Protein AF-0000000081246467 (afdb_homodimer)

Sequence (344 aa):
MIHNHLEKYGFFQDLFVPNSLIDSYCKCGELSEACKLFDEMPMKDAVSWNTILDGYVKAGEMNKAFGLFESMPERNVVSWSTMVSGYCKAGDMEMARMLFDRMPVKNLVSWTIIVSGYAVKGLAKDAIRSFEQMEEAGLKPDDGTVISILASCAESGLLGLGKRVHTSIEEDMIHNHLEKYGFFQDLFVPNSLIDSYCKCGELSEACKLFDEMPMKDAVSWNTILDGYVKAGEMNKAFGLFESMPERNVVSWSTMVSGYCKAGDMEMARMLFDRMPVKNLVSWTIIVSGYAVKGLAKDAIRSFEQMEEAGLKPDDGTVISILASCAESGLLGLGKRVHTSIEED

Nearest PDB structures (foldseek):
  6een-assembly1_A  TM=8.469E-01  e=8.259E-08  Zea mays
  5iww-assembly1_D  TM=6.368E-01  e=6.609E-09  unidentified
  4m57-assembly1_A  TM=7.799E-01  e=3.736E-06  Zea mays
  8ruy-assembly1_g  TM=6.315E-01  e=8.021E-03  Chlamydomonas reinhardtii
  4uzy-assembly1_A  TM=6.161E-01  e=5.395E-02  Chlamydomonas reinhardtii

Radius of gyration: 21.95 Å; Cα contacts (8 Å, |Δi|>4): 461; chains: 2; bounding box: 52×57×48 Å

Structure (mmCIF, N/CA/C/O backbone):
data_AF-0000000081246467-model_v1
#
loop_
_entity.id
_entity.type
_entity.pdbx_description
1 polymer 'Pentatricopeptide repeat-containing protein'
#
loop_
_atom_site.group_PDB
_atom_site.id
_atom_site.type_symbol
_atom_site.label_atom_id
_atom_site.label_alt_id
_atom_site.label_comp_id
_atom_site.label_asym_id
_atom_site.label_entity_id
_atom_site.label_seq_id
_atom_site.pdbx_PDB_ins_code
_atom_site.Cartn_x
_atom_site.Cartn_y
_atom_site.Cartn_z
_atom_site.occupancy
_atom_site.B_iso_or_equiv
_atom_site.auth_seq_id
_atom_site.auth_comp_id
_atom_site.auth_asym_id
_atom_site.auth_atom_id
_atom_site.pdbx_PDB_model_num
ATOM 1 N N . MET A 1 1 ? 2.762 -22.141 -19.297 1 43 1 MET A N 1
ATOM 2 C CA . MET A 1 1 ? 4.195 -22.344 -19.5 1 43 1 MET A CA 1
ATOM 3 C C . MET A 1 1 ? 4.941 -22.25 -18.172 1 43 1 MET A C 1
ATOM 5 O O . MET A 1 1 ? 5.711 -23.156 -17.828 1 43 1 MET A O 1
ATOM 9 N N . ILE A 1 2 ? 4.809 -21.125 -17.453 1 45.03 2 ILE A N 1
ATOM 10 C CA . ILE A 1 2 ? 5.488 -20.969 -16.156 1 45.03 2 ILE A CA 1
ATOM 11 C C . ILE A 1 2 ? 5.117 -22.141 -15.25 1 45.03 2 ILE A C 1
ATOM 13 O O . ILE A 1 2 ? 5.965 -22.656 -14.516 1 45.03 2 ILE A O 1
ATOM 17 N N . HIS A 1 3 ? 3.914 -22.609 -15.414 1 48.25 3 HIS A N 1
ATOM 18 C CA . HIS A 1 3 ? 3.334 -23.672 -14.594 1 48.25 3 HIS A CA 1
ATOM 19 C C . HIS A 1 3 ? 4.156 -24.953 -14.68 1 48.25 3 HIS A C 1
ATOM 21 O O . HIS A 1 3 ? 4.438 -25.578 -13.664 1 48.25 3 HIS A O 1
ATOM 27 N N . ASN A 1 4 ? 4.469 -25.203 -15.906 1 49.31 4 ASN A N 1
ATOM 28 C CA . ASN A 1 4 ? 5.121 -26.5 -16.094 1 49.31 4 ASN A CA 1
ATOM 29 C C . ASN A 1 4 ? 6.496 -26.547 -15.438 1 49.31 4 ASN A C 1
ATOM 31 O O . ASN A 1 4 ? 6.898 -27.562 -14.883 1 49.31 4 ASN A O 1
ATOM 35 N N . HIS A 1 5 ? 7.031 -25.422 -15.328 1 51.69 5 HIS A N 1
ATOM 36 C CA . HIS A 1 5 ? 8.406 -25.422 -14.844 1 51.69 5 HIS A CA 1
ATOM 37 C C . HIS A 1 5 ? 8.453 -25.344 -13.32 1 51.69 5 HIS A C 1
ATOM 39 O O . HIS A 1 5 ? 9.289 -26 -12.688 1 51.69 5 HIS A O 1
ATOM 45 N N . LEU A 1 6 ? 7.523 -24.625 -12.711 1 55.62 6 LEU A N 1
ATOM 46 C CA . LEU A 1 6 ? 7.5 -24.531 -11.258 1 55.62 6 LEU A CA 1
ATOM 47 C C . LEU A 1 6 ? 7.078 -25.859 -10.641 1 55.62 6 LEU A C 1
ATOM 49 O O . LEU A 1 6 ? 7.484 -26.188 -9.523 1 55.62 6 LEU A O 1
ATOM 53 N N . GLU A 1 7 ? 6.242 -26.547 -11.375 1 54 7 GLU A N 1
ATOM 54 C CA . GLU A 1 7 ? 5.848 -27.875 -10.922 1 54 7 GLU A CA 1
ATOM 55 C C . GLU A 1 7 ? 7.062 -28.766 -10.719 1 54 7 GLU A C 1
ATOM 57 O O . GLU A 1 7 ? 7.109 -29.547 -9.766 1 54 7 GLU A O 1
ATOM 62 N N . LYS A 1 8 ? 7.926 -28.609 -11.625 1 52.97 8 LYS A N 1
ATOM 63 C CA . LYS A 1 8 ? 9.102 -29.469 -11.57 1 52.97 8 LYS A CA 1
ATOM 64 C C . LYS A 1 8 ? 9.914 -29.203 -10.305 1 52.97 8 LYS A C 1
ATOM 66 O O . LYS A 1 8 ? 10.594 -30.109 -9.797 1 52.97 8 LYS A O 1
ATOM 71 N N . TYR A 1 9 ? 9.664 -28.031 -9.836 1 52.38 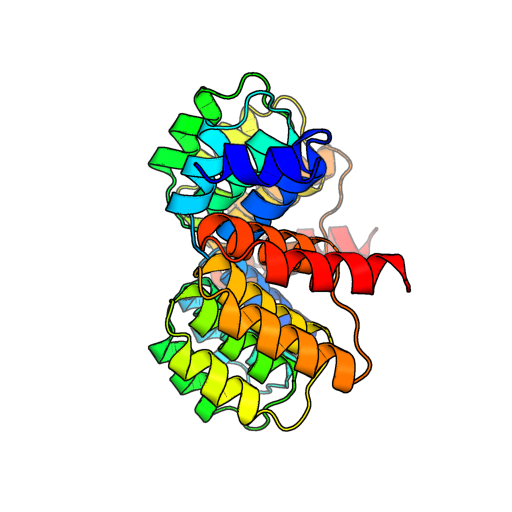9 TYR A N 1
ATOM 72 C CA . TYR A 1 9 ? 10.438 -27.719 -8.641 1 52.38 9 TYR A CA 1
ATOM 73 C C . TYR A 1 9 ? 9.617 -27.984 -7.383 1 52.38 9 TYR A C 1
ATOM 75 O O . TYR A 1 9 ? 10.062 -27.688 -6.27 1 52.38 9 TYR A O 1
ATOM 83 N N . GLY A 1 10 ? 8.469 -28.625 -7.594 1 53.44 10 GLY A N 1
ATOM 84 C CA . GLY A 1 10 ? 7.656 -28.938 -6.434 1 53.44 10 GLY A CA 1
ATOM 85 C C . GLY A 1 10 ? 6.984 -27.734 -5.82 1 53.44 10 GLY A C 1
ATOM 86 O O . GLY A 1 10 ? 6.441 -27.812 -4.715 1 53.44 10 GLY A O 1
ATOM 87 N N . PHE A 1 11 ? 7.191 -26.703 -6.438 1 55.41 11 PHE A N 1
ATOM 88 C CA . PHE A 1 11 ? 6.77 -25.453 -5.832 1 55.41 11 PHE A CA 1
ATOM 89 C C . PHE A 1 11 ? 5.25 -25.328 -5.836 1 55.41 11 PHE A C 1
ATOM 91 O O . PHE A 1 11 ? 4.68 -24.609 -5.016 1 55.41 11 PHE A O 1
ATOM 98 N N . PHE A 1 12 ? 4.555 -26.141 -6.625 1 57 12 PHE A N 1
ATOM 99 C CA . PHE A 1 12 ? 3.113 -25.953 -6.715 1 57 12 PHE A CA 1
ATOM 100 C C . PHE A 1 12 ? 2.383 -26.859 -5.727 1 57 12 PHE A C 1
ATOM 102 O O . PHE A 1 12 ? 1.151 -26.859 -5.684 1 57 12 PHE A O 1
ATOM 109 N N . GLN A 1 13 ? 3.215 -27.609 -5.051 1 60.06 13 GLN A N 1
ATOM 110 C CA . GLN A 1 13 ? 2.453 -28.5 -4.176 1 60.06 13 GLN A CA 1
ATOM 111 C C . GLN A 1 13 ? 1.803 -27.703 -3.037 1 60.06 13 GLN A C 1
ATOM 113 O O . GLN A 1 13 ? 0.786 -28.141 -2.486 1 60.06 13 GLN A O 1
ATOM 118 N N . ASP A 1 14 ? 2.342 -26.594 -2.713 1 79.5 14 ASP A N 1
ATOM 119 C CA . ASP A 1 14 ? 1.666 -25.812 -1.688 1 79.5 14 ASP A CA 1
ATOM 120 C C . ASP A 1 14 ? 1.302 -24.422 -2.217 1 79.5 14 ASP A C 1
ATOM 122 O O . ASP A 1 14 ? 1.969 -23.891 -3.109 1 79.5 14 ASP A O 1
ATOM 126 N N . LEU A 1 15 ? 0.075 -24.016 -1.915 1 88.06 15 LEU A N 1
ATOM 127 C CA . LEU A 1 15 ? -0.498 -22.766 -2.418 1 88.06 15 LEU A CA 1
ATOM 128 C C . LEU A 1 15 ? 0.329 -21.562 -1.968 1 88.06 15 LEU A C 1
ATOM 130 O O . LEU A 1 15 ? 0.151 -20.453 -2.479 1 88.06 15 LEU A O 1
ATOM 134 N N . PHE A 1 16 ? 1.305 -21.875 -1.201 1 86.62 16 PHE A N 1
ATOM 135 C CA . PHE A 1 16 ? 2.131 -20.781 -0.676 1 86.62 16 PHE A CA 1
ATOM 136 C C . PHE A 1 16 ? 2.945 -20.141 -1.788 1 86.62 16 PHE A C 1
ATOM 138 O O . PHE A 1 16 ? 2.998 -18.906 -1.892 1 86.62 16 PHE A O 1
ATOM 145 N N . VAL A 1 17 ? 3.568 -20.906 -2.68 1 86.5 17 VAL A N 1
ATOM 146 C CA . VAL A 1 17 ? 4.488 -20.422 -3.703 1 86.5 17 VAL A CA 1
ATOM 147 C C . VAL A 1 17 ? 3.725 -19.578 -4.719 1 86.5 17 VAL A C 1
ATOM 149 O O . VAL A 1 17 ? 4.043 -18.391 -4.918 1 86.5 17 VAL A O 1
ATOM 152 N N . PRO A 1 18 ? 2.672 -20.109 -5.297 1 89.94 18 PRO A N 1
ATOM 153 C CA . PRO A 1 18 ? 1.968 -19.266 -6.266 1 89.94 18 PRO A CA 1
ATOM 154 C C . PRO A 1 18 ? 1.338 -18.031 -5.625 1 89.94 18 PRO A C 1
ATOM 156 O O . PRO A 1 18 ? 1.317 -16.953 -6.234 1 89.94 18 PRO A O 1
ATOM 159 N N . ASN A 1 19 ? 0.836 -18.156 -4.395 1 92.56 19 ASN A N 1
ATOM 160 C CA . ASN A 1 19 ? 0.281 -17 -3.715 1 92.56 19 ASN A CA 1
ATOM 161 C C . ASN A 1 19 ? 1.346 -15.93 -3.473 1 92.56 19 ASN A C 1
ATOM 163 O O . ASN A 1 19 ? 1.085 -14.734 -3.643 1 92.56 19 ASN A O 1
ATOM 167 N N . SER A 1 20 ? 2.467 -16.344 -3.076 1 91.56 20 SER A N 1
ATOM 168 C CA . SER A 1 20 ? 3.574 -15.422 -2.852 1 91.56 20 SER A CA 1
ATOM 169 C C . SER A 1 20 ? 3.988 -14.734 -4.148 1 91.56 20 SER A C 1
ATOM 171 O O . SER A 1 20 ? 4.297 -13.539 -4.148 1 91.56 20 SER A O 1
ATOM 173 N N . LEU A 1 21 ? 4.02 -15.453 -5.191 1 91.44 21 LEU A N 1
ATOM 174 C CA . LEU A 1 21 ? 4.41 -14.906 -6.484 1 91.44 21 LEU A CA 1
ATOM 175 C C . LEU A 1 21 ? 3.381 -13.891 -6.977 1 91.44 21 LEU A C 1
ATOM 177 O O . LEU A 1 21 ? 3.744 -12.812 -7.457 1 91.44 21 LEU A O 1
ATOM 181 N N . ILE A 1 22 ? 2.092 -14.227 -6.84 1 94.62 22 ILE A N 1
ATOM 182 C CA . ILE A 1 22 ? 1.042 -13.281 -7.219 1 94.62 22 ILE A CA 1
ATOM 183 C C . ILE A 1 22 ? 1.181 -12 -6.402 1 94.62 22 ILE A C 1
ATOM 185 O O . ILE A 1 22 ? 1.099 -10.898 -6.949 1 94.62 22 ILE A O 1
ATOM 189 N N . ASP A 1 23 ? 1.435 -12.141 -5.148 1 94.19 23 ASP A N 1
ATOM 190 C CA . ASP A 1 23 ? 1.616 -10.984 -4.277 1 94.19 23 ASP A CA 1
ATOM 191 C C . ASP A 1 23 ? 2.785 -10.117 -4.746 1 94.19 23 ASP A C 1
ATOM 193 O O . ASP A 1 23 ? 2.684 -8.891 -4.777 1 94.19 23 ASP A O 1
ATOM 197 N N . SER A 1 24 ? 3.826 -10.758 -5.098 1 92.75 24 SER A N 1
ATOM 198 C CA . SER A 1 24 ? 5.008 -10.031 -5.555 1 92.75 24 SER A CA 1
ATOM 199 C C . SER A 1 24 ? 4.73 -9.281 -6.852 1 92.75 24 SER A C 1
ATOM 201 O O . SER A 1 24 ? 5.117 -8.117 -7 1 92.75 24 SER A O 1
ATOM 203 N N . TYR A 1 25 ? 4.086 -9.953 -7.773 1 93.75 25 TYR A N 1
ATOM 204 C CA . TYR A 1 25 ? 3.725 -9.312 -9.031 1 93.75 25 TYR A CA 1
ATOM 205 C C . TYR A 1 25 ? 2.838 -8.102 -8.789 1 93.75 25 TYR A C 1
ATOM 207 O O . TYR A 1 25 ? 3.068 -7.031 -9.367 1 93.75 25 TYR A O 1
ATOM 215 N N . CYS A 1 26 ? 1.914 -8.281 -7.895 1 93.88 26 CYS A N 1
ATOM 216 C CA . CYS A 1 26 ? 0.987 -7.191 -7.594 1 93.88 26 CYS A CA 1
ATOM 217 C C . CYS A 1 26 ? 1.717 -6.008 -6.969 1 93.88 26 CYS A C 1
ATOM 219 O O . CYS A 1 26 ? 1.486 -4.859 -7.348 1 93.88 26 CYS A O 1
ATOM 221 N N . LYS A 1 27 ? 2.584 -6.285 -6.109 1 89.69 27 LYS A N 1
ATOM 222 C CA . LYS A 1 27 ? 3.311 -5.242 -5.391 1 89.69 27 LYS A CA 1
ATOM 223 C C . LYS A 1 27 ? 4.199 -4.441 -6.336 1 89.69 27 LYS A C 1
ATOM 225 O O . LYS A 1 27 ? 4.438 -3.252 -6.113 1 89.69 27 LYS A O 1
ATOM 230 N N . CYS A 1 28 ? 4.574 -5.051 -7.379 1 89.62 28 CYS A N 1
ATOM 231 C CA . CYS A 1 28 ? 5.469 -4.387 -8.32 1 89.62 28 CYS A CA 1
ATOM 232 C C . CYS A 1 28 ? 4.695 -3.857 -9.523 1 89.62 28 CYS A C 1
ATOM 234 O O . CYS A 1 28 ? 5.297 -3.4 -10.5 1 89.62 28 CYS A O 1
ATOM 236 N N . GLY A 1 29 ? 3.449 -4.074 -9.508 1 88.38 29 GLY A N 1
ATOM 237 C CA . GLY A 1 29 ? 2.631 -3.488 -10.562 1 88.38 29 GLY A CA 1
ATOM 238 C C . GLY A 1 29 ? 2.514 -4.371 -11.789 1 88.38 29 GLY A C 1
ATOM 239 O O . GLY A 1 29 ? 2.129 -3.904 -12.859 1 88.38 29 GLY A O 1
ATOM 240 N N . GLU A 1 30 ? 2.891 -5.582 -11.656 1 92.94 30 GLU A N 1
ATOM 241 C CA . GLU A 1 30 ? 2.803 -6.52 -12.766 1 92.94 30 GLU A CA 1
ATOM 242 C C . GLU A 1 30 ? 1.503 -7.316 -12.711 1 92.94 30 GLU A C 1
ATOM 244 O O . GLU A 1 30 ? 1.525 -8.547 -12.594 1 92.94 30 GLU A O 1
ATOM 249 N N . LEU A 1 31 ? 0.43 -6.695 -12.953 1 94 31 LEU A N 1
ATOM 250 C CA . LEU A 1 31 ? -0.896 -7.281 -12.789 1 94 31 LEU A CA 1
ATOM 251 C C . LEU A 1 31 ? -1.178 -8.312 -13.867 1 94 31 LEU A C 1
ATOM 253 O O . LEU A 1 31 ? -1.829 -9.328 -13.609 1 94 31 LEU A O 1
ATOM 257 N N . SER A 1 32 ? -0.693 -8.008 -15.055 1 93.69 32 SER A N 1
ATOM 258 C CA . SER A 1 32 ? -0.923 -8.953 -16.141 1 93.69 32 SER A CA 1
ATOM 259 C C . SER A 1 32 ? -0.321 -10.32 -15.828 1 93.69 32 SER A C 1
ATOM 261 O O . SER A 1 32 ? -0.977 -11.352 -15.992 1 93.69 32 SER A O 1
ATOM 263 N N . GLU A 1 33 ? 0.896 -10.273 -15.344 1 92.69 33 GLU A N 1
ATOM 264 C CA . GLU A 1 33 ? 1.567 -11.516 -14.961 1 92.69 33 GLU A CA 1
ATOM 265 C C . GLU A 1 33 ? 0.87 -12.18 -13.781 1 92.69 33 GLU A C 1
ATOM 267 O O . GLU A 1 33 ? 0.755 -13.406 -13.734 1 92.69 33 GLU A O 1
ATOM 272 N N . ALA A 1 34 ? 0.436 -11.406 -12.844 1 95.19 34 ALA A N 1
ATOM 273 C CA . ALA A 1 34 ? -0.289 -11.93 -11.688 1 95.19 34 ALA A CA 1
ATOM 274 C C . ALA A 1 34 ? -1.57 -12.641 -12.117 1 95.19 34 ALA A C 1
ATOM 276 O O . ALA A 1 34 ? -1.869 -13.734 -11.641 1 95.19 34 ALA A O 1
ATOM 277 N N . CYS A 1 35 ? -2.266 -12.055 -13.023 1 95.88 35 CYS A N 1
ATOM 278 C CA . CYS A 1 35 ? -3.527 -12.609 -13.508 1 95.88 35 CYS A CA 1
ATOM 279 C C . CYS A 1 35 ? -3.297 -13.914 -14.258 1 95.88 35 CYS A C 1
ATOM 281 O O . CYS A 1 35 ? -4.059 -14.867 -14.102 1 95.88 35 CYS A O 1
ATOM 283 N N . LYS A 1 36 ? -2.307 -13.852 -15.094 1 93.38 36 LYS A N 1
ATOM 284 C CA . LYS A 1 36 ? -1.978 -15.07 -15.828 1 93.38 36 LYS A CA 1
ATOM 285 C C . LYS A 1 36 ? -1.695 -16.234 -14.883 1 93.38 36 LYS A C 1
ATOM 287 O O . LYS A 1 36 ? -2.209 -17.328 -15.07 1 93.38 36 LYS A O 1
ATOM 292 N N . LEU A 1 37 ? -0.896 -15.945 -13.914 1 92.25 37 LEU A N 1
ATOM 293 C CA . LEU A 1 37 ? -0.564 -16.969 -12.93 1 92.25 37 LEU A CA 1
ATOM 294 C C . LEU A 1 37 ? -1.81 -17.422 -12.18 1 92.25 37 LEU A C 1
ATOM 296 O O . LEU A 1 37 ? -2.027 -18.625 -12 1 92.25 37 LEU A O 1
ATOM 300 N N . PHE A 1 38 ? -2.598 -16.531 -11.734 1 95.69 38 PHE A N 1
ATOM 301 C CA . PHE A 1 38 ? -3.836 -16.828 -11.023 1 95.69 38 PHE A CA 1
ATOM 302 C C . PHE A 1 38 ? -4.734 -17.734 -11.852 1 95.69 38 PHE A C 1
ATOM 304 O O . PHE A 1 38 ? -5.281 -18.719 -11.336 1 95.69 38 PHE A O 1
ATOM 311 N N . ASP A 1 39 ? -4.836 -17.438 -13.117 1 93.88 39 ASP A N 1
ATOM 312 C CA . ASP A 1 39 ? -5.703 -18.188 -14.008 1 93.88 39 ASP A CA 1
ATOM 313 C C . ASP A 1 39 ? -5.188 -19.625 -14.188 1 93.88 39 ASP A C 1
ATOM 315 O O . ASP A 1 39 ? -5.977 -20.547 -14.352 1 93.88 39 ASP A O 1
ATOM 319 N N . GLU A 1 40 ? -3.945 -19.781 -14.109 1 89.31 40 GLU A N 1
ATOM 320 C CA . GLU A 1 40 ? -3.326 -21.078 -14.383 1 89.31 40 GLU A CA 1
ATOM 321 C C 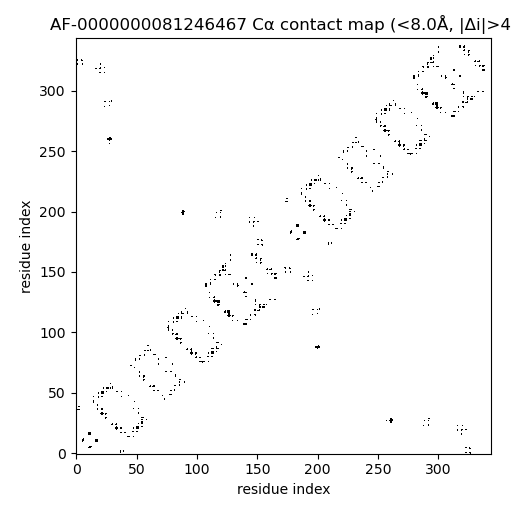. GLU A 1 40 ? -3.301 -21.953 -13.133 1 89.31 40 GLU A C 1
ATOM 323 O O . GLU A 1 40 ? -3.049 -23.156 -13.211 1 89.31 40 GLU A O 1
ATOM 328 N N . MET A 1 41 ? -3.611 -21.375 -12.07 1 90 41 MET A N 1
ATOM 329 C CA . MET A 1 41 ? -3.613 -22.156 -10.836 1 90 41 MET A CA 1
ATOM 330 C C . MET A 1 41 ? -4.746 -23.188 -10.844 1 90 41 MET A C 1
ATOM 332 O O . MET A 1 41 ? -5.906 -22.828 -11.055 1 90 41 MET A O 1
ATOM 336 N N . PRO A 1 42 ? -4.316 -24.453 -10.586 1 87.31 42 PRO A N 1
ATOM 337 C CA . PRO A 1 42 ? -5.371 -25.469 -10.57 1 87.31 42 PRO A CA 1
ATOM 338 C C . PRO A 1 42 ? -6.238 -25.391 -9.312 1 87.31 42 PRO A C 1
ATOM 340 O O . PRO A 1 42 ? -7.418 -25.75 -9.352 1 87.31 42 PRO A O 1
ATOM 343 N N . MET A 1 43 ? -5.613 -25.031 -8.219 1 90.5 43 MET A N 1
ATOM 344 C CA . MET A 1 43 ? -6.312 -24.844 -6.953 1 90.5 43 MET A CA 1
ATOM 345 C C . MET A 1 43 ? -6.156 -23.422 -6.441 1 90.5 43 MET A C 1
ATOM 347 O O . MET A 1 43 ? -5.074 -22.844 -6.535 1 90.5 43 MET A O 1
ATOM 351 N N . LYS A 1 44 ? -7.242 -22.938 -5.941 1 94 44 LYS A N 1
ATOM 352 C CA . LYS A 1 44 ? -7.254 -21.594 -5.387 1 94 44 LYS A CA 1
ATOM 353 C C . LYS A 1 44 ? -7.93 -21.562 -4.016 1 94 44 LYS A C 1
ATOM 355 O O . LYS A 1 44 ? -8.922 -22.25 -3.797 1 94 44 LYS A O 1
ATOM 360 N N . ASP A 1 45 ? -7.418 -20.828 -3.156 1 94.69 45 ASP A N 1
ATOM 361 C CA . ASP A 1 45 ? -8.055 -20.641 -1.858 1 94.69 45 ASP A CA 1
ATOM 362 C C . ASP A 1 45 ? -8.367 -19.156 -1.611 1 94.69 45 ASP A C 1
ATOM 364 O O . ASP A 1 45 ? -8.273 -18.344 -2.525 1 94.69 45 ASP A O 1
ATOM 368 N N . ALA A 1 46 ? -8.758 -18.828 -0.353 1 95.94 46 ALA A N 1
ATOM 369 C CA . ALA A 1 46 ? -9.148 -17.469 -0.015 1 95.94 46 ALA A CA 1
ATOM 370 C C . ALA A 1 46 ? -7.98 -16.5 -0.18 1 95.94 46 ALA A C 1
ATOM 372 O O . ALA A 1 46 ? -8.156 -15.367 -0.635 1 95.94 46 ALA A O 1
ATOM 373 N N . VAL A 1 47 ? -6.82 -16.984 0.157 1 96.12 47 VAL A N 1
ATOM 374 C CA . VAL A 1 47 ? -5.633 -16.141 0.064 1 96.12 47 VAL A CA 1
ATOM 375 C C . VAL A 1 47 ? -5.34 -15.82 -1.399 1 96.12 47 VAL A C 1
ATOM 377 O O . VAL A 1 47 ? -4.988 -14.688 -1.732 1 96.12 47 VAL A O 1
ATOM 380 N N . SER A 1 48 ? -5.457 -16.797 -2.318 1 96.44 48 SER A N 1
ATOM 381 C CA . SER A 1 48 ? -5.25 -16.578 -3.75 1 96.44 48 SER A CA 1
ATOM 382 C C . SER A 1 48 ? -6.156 -15.484 -4.285 1 96.44 48 SER A C 1
ATOM 384 O O . SER A 1 48 ? -5.684 -14.531 -4.906 1 96.44 48 SER A O 1
ATOM 386 N N . TRP A 1 49 ? -7.445 -15.609 -3.924 1 97.88 49 TRP A N 1
ATOM 387 C CA . TRP A 1 49 ? -8.453 -14.672 -4.414 1 97.88 49 TRP A CA 1
ATOM 388 C C . TRP A 1 49 ? -8.25 -13.289 -3.816 1 97.88 49 TRP A C 1
ATOM 390 O O . TRP A 1 49 ? -8.289 -12.281 -4.535 1 97.88 49 TRP A O 1
ATOM 400 N N . ASN A 1 50 ? -7.953 -13.211 -2.574 1 98.19 50 ASN A N 1
ATOM 401 C CA . ASN A 1 50 ? -7.762 -11.93 -1.908 1 98.19 50 ASN A CA 1
ATOM 402 C C . ASN A 1 50 ? -6.52 -11.211 -2.426 1 98.19 50 ASN A C 1
ATOM 404 O O . ASN A 1 50 ? -6.5 -9.977 -2.51 1 98.19 50 ASN A O 1
ATOM 408 N N . THR A 1 51 ? -5.508 -11.984 -2.699 1 97.81 51 THR A N 1
ATOM 409 C CA . THR A 1 51 ? -4.25 -11.383 -3.141 1 97.81 51 THR A CA 1
ATOM 410 C C . THR A 1 51 ? -4.422 -10.703 -4.496 1 97.81 51 THR A C 1
ATOM 412 O O . THR A 1 51 ? -3.988 -9.57 -4.688 1 97.81 51 THR A O 1
ATOM 415 N N . ILE A 1 52 ? -5.059 -11.367 -5.418 1 98 52 ILE A N 1
ATOM 416 C CA . ILE A 1 52 ? -5.258 -10.781 -6.738 1 98 52 ILE A CA 1
ATOM 417 C C . ILE A 1 52 ? -6.258 -9.625 -6.641 1 98 52 ILE A C 1
ATOM 419 O O . ILE A 1 52 ? -6.113 -8.617 -7.332 1 98 52 ILE A O 1
ATOM 423 N N . LEU A 1 53 ? -7.273 -9.75 -5.77 1 98.5 53 LEU A N 1
ATOM 424 C CA . LEU A 1 53 ? -8.227 -8.664 -5.543 1 98.5 53 LEU A CA 1
ATOM 425 C C . LEU A 1 53 ? -7.52 -7.41 -5.047 1 98.5 53 LEU A C 1
ATOM 427 O O . LEU A 1 53 ? -7.75 -6.316 -5.57 1 98.5 53 LEU A O 1
ATOM 431 N N . ASP A 1 54 ? -6.68 -7.59 -4.129 1 97.81 54 ASP A N 1
ATOM 432 C CA . ASP A 1 54 ? -5.902 -6.48 -3.578 1 97.81 54 ASP A CA 1
ATOM 433 C C . ASP A 1 54 ? -5.043 -5.824 -4.656 1 97.81 54 ASP A C 1
ATOM 435 O O . ASP A 1 54 ? -4.875 -4.605 -4.664 1 97.81 54 ASP A O 1
ATOM 439 N N . GLY A 1 55 ? -4.543 -6.656 -5.512 1 96.62 55 GLY A N 1
ATOM 440 C CA . GLY A 1 55 ? -3.766 -6.125 -6.617 1 96.62 55 GLY A CA 1
ATOM 441 C C . GLY A 1 55 ? -4.555 -5.176 -7.5 1 96.62 55 GLY A C 1
ATOM 442 O O . GLY A 1 55 ? -4.078 -4.09 -7.832 1 96.62 55 GLY A O 1
ATOM 443 N N . TYR A 1 56 ? -5.77 -5.582 -7.855 1 97.38 56 TYR A N 1
ATOM 444 C CA . TYR A 1 56 ? -6.621 -4.742 -8.688 1 97.38 56 TYR A CA 1
ATOM 445 C C . TYR A 1 56 ? -6.957 -3.434 -7.977 1 97.38 56 TYR A C 1
ATOM 447 O O . TYR A 1 56 ? -6.926 -2.363 -8.594 1 97.38 56 TYR A O 1
ATOM 455 N N . VAL A 1 57 ? -7.203 -3.514 -6.695 1 97.12 57 VAL A N 1
ATOM 456 C CA . VAL A 1 57 ? -7.605 -2.346 -5.918 1 97.12 57 VAL A CA 1
ATOM 457 C C . VAL A 1 57 ? -6.434 -1.374 -5.801 1 97.12 57 VAL A C 1
ATOM 459 O O . VAL A 1 57 ? -6.594 -0.171 -6.02 1 97.12 57 VAL A O 1
ATOM 462 N N . LYS A 1 58 ? -5.32 -1.886 -5.539 1 93.38 58 LYS A N 1
ATOM 463 C CA . LYS A 1 58 ? -4.129 -1.053 -5.414 1 93.38 58 LYS A CA 1
ATOM 464 C C . LYS A 1 58 ? -3.793 -0.363 -6.73 1 93.38 58 LYS A C 1
ATOM 466 O O . LYS A 1 58 ? -3.289 0.762 -6.738 1 93.38 58 LYS A O 1
ATOM 471 N N . ALA A 1 59 ? -4.148 -0.996 -7.812 1 92.88 59 ALA A N 1
ATOM 472 C CA . ALA A 1 59 ? -3.859 -0.451 -9.141 1 92.88 59 ALA A CA 1
ATOM 473 C C . ALA A 1 59 ? -4.965 0.496 -9.594 1 92.88 59 ALA A C 1
ATOM 475 O O . ALA A 1 59 ? -4.863 1.107 -10.664 1 92.88 59 ALA A O 1
ATOM 476 N N . GLY A 1 60 ? -6.066 0.537 -8.867 1 93.5 60 GLY A N 1
ATOM 477 C CA . GLY A 1 60 ? -7.176 1.409 -9.211 1 93.5 60 GLY A CA 1
ATOM 478 C C . GLY A 1 60 ? -8.078 0.828 -10.289 1 93.5 60 GLY A C 1
ATOM 479 O O . GLY A 1 60 ? -8.844 1.554 -10.922 1 93.5 60 GLY A O 1
ATOM 480 N N . GLU A 1 61 ? -7.887 -0.4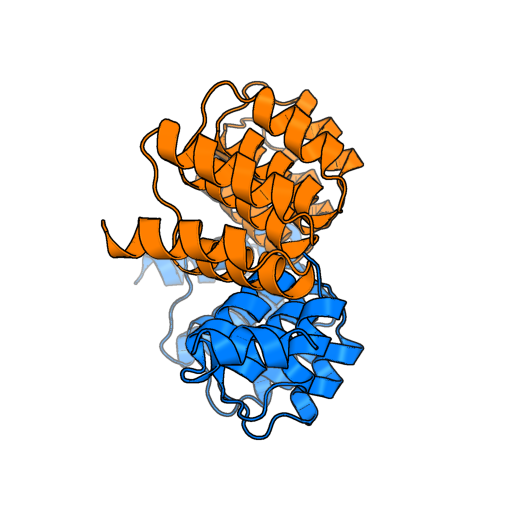41 -10.57 1 96.06 61 GLU A N 1
ATOM 481 C CA . GLU A 1 61 ? -8.719 -1.12 -11.562 1 96.06 61 GLU A CA 1
ATOM 482 C C . GLU A 1 61 ? -10.023 -1.615 -10.938 1 96.06 61 GLU A C 1
ATOM 484 O O . GLU A 1 61 ? -10.273 -2.82 -10.883 1 96.06 61 GLU A O 1
ATOM 489 N N . MET A 1 62 ? -10.93 -0.734 -10.586 1 97.38 62 MET A N 1
ATOM 490 C CA . MET A 1 62 ? -12.078 -1.048 -9.742 1 97.38 62 MET A CA 1
ATOM 491 C C . MET A 1 62 ? -13.109 -1.862 -10.508 1 97.38 62 MET A C 1
ATOM 493 O O . MET A 1 62 ? -13.812 -2.691 -9.922 1 97.38 62 MET A O 1
ATOM 497 N N . ASN A 1 63 ? -13.172 -1.596 -11.844 1 97.62 63 ASN A N 1
ATOM 498 C CA . ASN A 1 63 ? -14.094 -2.41 -12.625 1 97.62 63 ASN A CA 1
ATOM 499 C C . ASN A 1 63 ? -13.688 -3.881 -12.617 1 97.62 63 ASN A C 1
ATOM 501 O O . ASN A 1 63 ? -14.523 -4.762 -12.422 1 97.62 63 ASN A O 1
ATOM 505 N N . LYS A 1 64 ? -12.414 -4.086 -12.789 1 97.62 64 LYS A N 1
ATOM 506 C CA . LYS A 1 64 ? -11.898 -5.453 -12.758 1 97.62 64 LYS A CA 1
ATOM 507 C C . LYS A 1 64 ? -11.977 -6.039 -11.352 1 97.62 64 LYS A C 1
ATOM 509 O O . LYS A 1 64 ? -12.297 -7.219 -11.188 1 97.62 64 LYS A O 1
ATOM 514 N N . ALA A 1 65 ? -11.719 -5.227 -10.383 1 98.38 65 ALA A N 1
ATOM 515 C CA . ALA A 1 65 ? -11.82 -5.66 -8.992 1 98.38 65 ALA A CA 1
ATOM 516 C C . ALA A 1 65 ? -13.234 -6.109 -8.656 1 98.38 65 ALA A C 1
ATOM 518 O O . ALA A 1 65 ? -13.438 -7.172 -8.07 1 98.38 65 ALA A O 1
ATOM 519 N N . PHE A 1 66 ? -14.133 -5.309 -9.07 1 98.44 66 PHE A N 1
ATOM 520 C CA . PHE A 1 66 ? -15.523 -5.617 -8.773 1 98.44 66 PHE A CA 1
ATOM 521 C C . PHE A 1 66 ? -15.961 -6.891 -9.484 1 98.44 66 PHE A C 1
ATOM 523 O O . PHE A 1 66 ? -16.672 -7.719 -8.906 1 98.44 66 PHE A O 1
ATOM 530 N N . GLY A 1 67 ? -15.555 -6.969 -10.75 1 98.06 67 GLY A N 1
ATOM 531 C CA . GLY A 1 67 ? -15.852 -8.203 -11.461 1 98.06 67 GLY A CA 1
ATOM 532 C C . GLY A 1 67 ? -15.297 -9.438 -10.781 1 98.06 67 GLY A C 1
ATOM 533 O O . GLY A 1 67 ? -15.992 -10.445 -10.656 1 98.06 67 GLY A O 1
ATOM 534 N N . LEU A 1 68 ? -14.109 -9.352 -10.352 1 98.38 68 LEU A N 1
ATOM 535 C CA . LEU A 1 68 ? -13.484 -10.461 -9.633 1 98.38 68 LEU A CA 1
ATOM 536 C C . LEU A 1 68 ? -14.203 -10.742 -8.32 1 98.38 68 LEU A C 1
ATOM 538 O O . LEU A 1 68 ? -14.477 -11.898 -7.988 1 98.38 68 LEU A O 1
ATOM 542 N N . PHE A 1 69 ? -14.492 -9.758 -7.617 1 98.69 69 PHE A N 1
ATOM 543 C CA . PHE A 1 69 ? -15.188 -9.844 -6.336 1 98.69 69 PHE A CA 1
ATOM 544 C C . PHE A 1 69 ? -16.484 -10.617 -6.477 1 98.69 69 PHE A C 1
ATOM 546 O O . PHE A 1 69 ? -16.781 -11.5 -5.668 1 98.69 69 PHE A O 1
ATOM 553 N N . GLU A 1 70 ? -17.156 -10.312 -7.508 1 98 70 GLU A N 1
ATOM 554 C CA . GLU A 1 70 ? -18.438 -10.977 -7.766 1 98 70 GLU A CA 1
ATOM 555 C C . GLU A 1 70 ? -18.234 -12.445 -8.102 1 98 70 GLU A C 1
ATOM 557 O O . GLU A 1 70 ? -19.109 -13.273 -7.816 1 98 70 GLU A O 1
ATOM 562 N N . SER A 1 71 ? -17.141 -12.781 -8.617 1 97.12 71 SER A N 1
ATOM 563 C CA . SER A 1 71 ? -16.891 -14.141 -9.078 1 97.12 71 SER A CA 1
ATOM 564 C C . SER A 1 71 ? -16.25 -14.992 -7.988 1 97.12 71 SER A C 1
ATOM 566 O O . SER A 1 71 ? -16.078 -16.203 -8.156 1 97.12 71 SER A O 1
ATOM 568 N N . MET A 1 72 ? -15.93 -14.391 -6.867 1 98.06 72 MET A N 1
ATOM 569 C CA . MET A 1 72 ? -15.281 -15.133 -5.793 1 98.06 72 MET A CA 1
ATOM 570 C C . MET A 1 72 ? -16.219 -16.172 -5.203 1 98.06 72 MET A C 1
ATOM 572 O O . MET A 1 72 ? -17.375 -15.867 -4.887 1 98.06 72 MET A O 1
ATOM 576 N N . PRO A 1 73 ? -15.688 -17.391 -5.051 1 96.88 73 PRO A N 1
ATOM 577 C CA . PRO A 1 73 ? -16.547 -18.422 -4.449 1 96.88 73 PRO A CA 1
ATOM 578 C C . PRO A 1 73 ? -16.969 -18.078 -3.027 1 96.88 73 PRO A C 1
ATOM 580 O O . PRO A 1 73 ? -18.109 -18.375 -2.633 1 96.88 73 PRO A O 1
ATOM 583 N N . GLU A 1 74 ? -16.094 -17.531 -2.297 1 96.25 74 GLU A N 1
ATOM 584 C CA . GLU A 1 74 ? -16.375 -17.062 -0.944 1 96.25 74 GLU A CA 1
ATOM 585 C C . GLU A 1 74 ? -15.773 -15.664 -0.72 1 96.25 74 GLU A C 1
ATOM 587 O O . GLU A 1 74 ? -14.648 -15.398 -1.128 1 96.25 74 GLU A O 1
ATOM 592 N N . ARG A 1 75 ? -16.594 -14.875 -0.109 1 97.56 75 ARG A N 1
ATOM 593 C CA . ARG A 1 75 ? -16.172 -13.531 0.25 1 97.56 75 ARG A CA 1
ATOM 594 C C . ARG A 1 75 ? -16.109 -13.359 1.764 1 97.56 75 ARG A C 1
ATOM 596 O O . ARG A 1 75 ? -17.141 -13.469 2.447 1 97.56 75 ARG A O 1
ATOM 603 N N . ASN A 1 76 ? -14.969 -13.102 2.232 1 97.81 76 ASN A N 1
ATOM 604 C CA . ASN A 1 76 ? -14.789 -12.922 3.668 1 97.81 76 ASN A CA 1
ATOM 605 C C . ASN A 1 76 ? -14.531 -11.461 4.023 1 97.81 76 ASN A C 1
ATOM 607 O O . ASN A 1 76 ? -14.664 -10.578 3.17 1 97.81 76 ASN A O 1
ATOM 611 N N . VAL A 1 77 ? -14.172 -11.227 5.266 1 98.19 77 VAL A N 1
ATOM 612 C CA . VAL A 1 77 ? -14.055 -9.859 5.766 1 98.19 77 VAL A CA 1
ATOM 613 C C . VAL A 1 77 ? -12.922 -9.141 5.043 1 98.19 77 VAL A C 1
ATOM 615 O O . VAL A 1 77 ? -13 -7.934 4.801 1 98.19 77 VAL A O 1
ATOM 618 N N . VAL A 1 78 ? -11.898 -9.883 4.66 1 98.25 78 VAL A N 1
ATOM 619 C CA . VAL A 1 78 ? -10.758 -9.305 3.963 1 98.25 78 VAL A CA 1
ATOM 620 C C . VAL A 1 78 ? -11.18 -8.836 2.574 1 98.25 78 VAL A C 1
ATOM 622 O O . VAL A 1 78 ? -10.859 -7.719 2.162 1 98.25 78 VAL A O 1
ATOM 625 N N . SER A 1 79 ? -11.898 -9.68 1.839 1 98.56 79 SER A N 1
ATOM 626 C CA . SER A 1 79 ? -12.344 -9.32 0.498 1 98.56 79 SER A CA 1
ATOM 627 C C . SER A 1 79 ? -13.258 -8.102 0.532 1 98.56 79 SER A C 1
ATOM 629 O O . SER A 1 79 ? -13.086 -7.16 -0.248 1 98.56 79 SER A O 1
ATOM 631 N N . TRP A 1 80 ? -14.211 -8.078 1.501 1 98.69 80 TRP A N 1
ATOM 632 C CA . TRP A 1 80 ? -15.141 -6.965 1.633 1 98.69 80 TRP A CA 1
ATOM 633 C C . TRP A 1 80 ? -14.406 -5.684 2.01 1 98.69 80 TRP A C 1
ATOM 635 O O . TRP A 1 80 ? -14.641 -4.629 1.408 1 98.69 80 TRP A O 1
ATOM 645 N N . SER A 1 81 ? -13.531 -5.77 2.947 1 98.69 81 SER A N 1
ATOM 646 C CA . SER A 1 81 ? -12.773 -4.602 3.389 1 98.69 81 SER A CA 1
ATOM 647 C C . SER A 1 81 ? -11.922 -4.035 2.256 1 98.69 81 SER A C 1
ATOM 649 O O . SER A 1 81 ? -11.781 -2.818 2.131 1 98.69 81 SER A O 1
ATOM 651 N N . THR A 1 82 ? -11.375 -4.938 1.508 1 98.62 82 THR A N 1
ATOM 652 C CA . THR A 1 82 ? -10.555 -4.523 0.369 1 98.62 82 THR A CA 1
ATOM 653 C C . THR A 1 82 ? -11.391 -3.715 -0.624 1 98.62 82 THR A C 1
ATOM 655 O O . THR A 1 82 ? -10.945 -2.668 -1.101 1 98.62 82 THR A O 1
ATOM 658 N N . MET A 1 83 ? -12.602 -4.148 -0.892 1 98.69 83 MET A N 1
ATOM 659 C CA . MET A 1 83 ? -13.477 -3.445 -1.821 1 98.69 83 MET A CA 1
ATOM 660 C C . MET A 1 83 ? -13.898 -2.094 -1.256 1 98.69 83 MET A C 1
ATOM 662 O O . MET A 1 83 ? -13.906 -1.09 -1.972 1 98.69 83 MET A O 1
ATOM 666 N N . VAL A 1 84 ? -14.203 -2.045 0.01 1 98.62 84 VAL A N 1
ATOM 667 C CA . VAL A 1 84 ? -14.57 -0.787 0.656 1 98.62 84 VAL A CA 1
ATOM 668 C C . VAL A 1 84 ? -13.398 0.194 0.571 1 98.62 84 VAL A C 1
ATOM 670 O O . VAL A 1 84 ? -13.586 1.354 0.193 1 98.62 84 VAL A O 1
ATOM 673 N N . SER A 1 85 ? -12.273 -0.277 0.844 1 97.94 85 SER A N 1
ATOM 674 C CA . SER A 1 85 ? -11.07 0.553 0.778 1 97.94 85 SER A CA 1
ATOM 675 C C . SER A 1 85 ? -10.852 1.097 -0.63 1 97.94 85 SER A C 1
ATOM 677 O O . SER A 1 85 ? -10.5 2.266 -0.802 1 97.94 85 SER A O 1
ATOM 679 N N . GLY A 1 86 ? -11.086 0.222 -1.548 1 97.81 86 GLY A N 1
ATOM 680 C CA . GLY A 1 86 ? -10.914 0.631 -2.932 1 97.81 86 GLY A CA 1
ATOM 681 C C . GLY A 1 86 ? -11.828 1.766 -3.338 1 97.81 86 GLY A C 1
ATOM 682 O O . GLY A 1 86 ? -11.398 2.73 -3.971 1 97.81 86 GLY A O 1
ATOM 683 N N . TYR A 1 87 ? -13.008 1.679 -2.982 1 97.94 87 TYR A N 1
ATOM 684 C CA . TYR A 1 87 ? -13.969 2.711 -3.367 1 97.94 87 TYR A CA 1
ATOM 685 C C . TYR A 1 87 ? -13.734 3.992 -2.576 1 97.94 87 TYR A C 1
ATOM 687 O O . TYR A 1 87 ? -13.953 5.094 -3.088 1 97.94 87 TYR A O 1
ATOM 695 N N . CYS A 1 88 ? -13.242 3.889 -1.343 1 96.94 88 CYS A N 1
ATOM 696 C CA . CYS A 1 88 ? -12.828 5.082 -0.612 1 96.94 88 CYS A CA 1
ATOM 697 C C . CYS A 1 88 ? -11.719 5.816 -1.349 1 96.94 88 CYS A C 1
ATOM 699 O O . CYS A 1 88 ? -11.789 7.031 -1.54 1 96.94 88 CYS A O 1
ATOM 701 N N . LYS A 1 89 ? -10.805 5.09 -1.76 1 95 89 LYS A N 1
ATOM 702 C CA . LYS A 1 89 ? -9.664 5.672 -2.471 1 95 89 LYS A CA 1
ATOM 703 C C . LYS A 1 89 ? -10.109 6.305 -3.787 1 95 89 LYS A C 1
ATOM 705 O O . LYS A 1 89 ? -9.602 7.359 -4.172 1 95 89 LYS A O 1
ATOM 710 N N . ALA A 1 90 ? -11.094 5.668 -4.414 1 95.06 90 ALA A N 1
ATOM 711 C CA . ALA A 1 90 ? -11.586 6.152 -5.699 1 95.06 90 ALA A CA 1
ATOM 712 C C . ALA A 1 90 ? -12.508 7.352 -5.52 1 95.06 90 ALA A C 1
ATOM 714 O O . ALA A 1 90 ? -12.883 8.008 -6.492 1 95.06 90 ALA A O 1
ATOM 715 N N . GLY A 1 91 ? -12.938 7.578 -4.312 1 94.31 91 GLY A N 1
ATOM 716 C CA . GLY A 1 91 ? -13.781 8.734 -4.031 1 94.31 91 GLY A CA 1
ATOM 717 C C . GLY A 1 91 ? -15.266 8.43 -4.16 1 94.31 91 GLY A C 1
ATOM 718 O O . GLY A 1 91 ? -16.094 9.344 -4.098 1 94.31 91 GLY A O 1
ATOM 719 N N . ASP A 1 92 ? -15.562 7.227 -4.477 1 97.25 92 ASP A N 1
ATOM 720 C CA . ASP A 1 92 ? -16.969 6.82 -4.535 1 97.25 92 ASP A CA 1
ATOM 721 C C . ASP A 1 92 ? -17.469 6.359 -3.168 1 97.25 92 ASP A C 1
ATOM 723 O O . ASP A 1 92 ? -17.609 5.16 -2.932 1 97.25 92 ASP A O 1
ATOM 727 N N . MET A 1 93 ? -17.828 7.285 -2.322 1 97.81 93 MET A N 1
ATOM 728 C CA . MET A 1 93 ? -18.203 6.984 -0.941 1 97.81 93 MET A CA 1
ATOM 729 C C . MET A 1 93 ? -19.578 6.344 -0.868 1 97.81 93 MET A C 1
ATOM 731 O O . MET A 1 93 ? -19.891 5.621 0.083 1 97.81 93 MET A O 1
ATOM 735 N N . GLU A 1 94 ? -20.359 6.641 -1.845 1 98.19 94 GLU A N 1
ATOM 736 C CA . GLU A 1 94 ? -21.672 5.996 -1.872 1 98.19 94 GLU A CA 1
ATOM 737 C C . GLU A 1 94 ? -21.531 4.484 -2.027 1 98.19 94 GLU A C 1
ATOM 739 O O . GLU A 1 94 ? -22.156 3.721 -1.275 1 98.19 94 GLU A O 1
ATOM 744 N N . MET A 1 95 ? -20.734 4.125 -2.99 1 98.25 95 MET A N 1
ATOM 745 C CA . MET A 1 95 ? -20.516 2.697 -3.195 1 98.25 95 MET A CA 1
ATOM 746 C C . MET A 1 95 ? -19.781 2.082 -2.008 1 98.25 95 MET A C 1
ATOM 748 O O . MET A 1 95 ? -20.094 0.966 -1.591 1 98.25 95 MET A O 1
ATOM 752 N N . ALA A 1 96 ? -18.797 2.777 -1.435 1 98.5 96 ALA A N 1
ATOM 753 C CA . ALA A 1 96 ? -18.078 2.303 -0.259 1 98.5 96 ALA A CA 1
ATOM 754 C C . ALA A 1 96 ? -19.031 2.023 0.899 1 98.5 96 ALA A C 1
ATOM 756 O O . ALA A 1 96 ? -18.969 0.963 1.525 1 98.5 96 ALA A O 1
ATOM 757 N N . ARG A 1 97 ? -19.922 2.934 1.11 1 98.62 97 ARG A N 1
ATOM 758 C CA . ARG A 1 97 ? -20.875 2.783 2.201 1 98.62 97 ARG A CA 1
ATOM 759 C C . ARG A 1 97 ? -21.844 1.638 1.928 1 98.62 97 ARG A C 1
ATOM 761 O O . ARG A 1 97 ? -22.172 0.864 2.83 1 98.62 97 ARG A O 1
ATOM 768 N N . MET A 1 98 ? -22.281 1.585 0.747 1 98.62 98 MET A N 1
ATOM 769 C CA . MET A 1 98 ? -23.203 0.51 0.381 1 98.62 98 MET A CA 1
ATOM 770 C C . MET A 1 98 ? -22.578 -0.854 0.651 1 98.62 98 MET A C 1
ATOM 772 O O . MET A 1 98 ? -23.203 -1.72 1.263 1 98.62 98 MET A O 1
ATOM 776 N N . LEU A 1 99 ? -21.391 -1.026 0.241 1 98.75 99 LEU A N 1
ATOM 777 C CA . LEU A 1 99 ? -20.703 -2.291 0.455 1 98.75 99 LEU A CA 1
ATOM 778 C C . LEU A 1 99 ? -20.438 -2.527 1.94 1 98.75 99 LEU A C 1
ATOM 780 O O . LEU A 1 99 ? -20.625 -3.639 2.439 1 98.75 99 LEU A O 1
ATOM 784 N N . PHE A 1 100 ? -20.031 -1.519 2.588 1 98.81 100 PHE A N 1
ATOM 785 C CA . PHE A 1 100 ? -19.781 -1.625 4.023 1 98.81 100 PHE A CA 1
ATOM 786 C C . PHE A 1 100 ? -21.031 -2.102 4.75 1 98.81 100 PHE A C 1
ATOM 788 O O . PHE A 1 100 ? -20.969 -2.988 5.605 1 98.81 100 PHE A O 1
ATOM 795 N N . ASP A 1 101 ? -22.109 -1.555 4.383 1 98.62 101 ASP A N 1
ATOM 796 C CA . ASP A 1 101 ? -23.375 -1.898 5.035 1 98.62 101 ASP A CA 1
ATOM 797 C C . ASP A 1 101 ? -23.766 -3.342 4.734 1 98.62 101 ASP A C 1
ATOM 799 O O . ASP A 1 101 ? -24.422 -3.998 5.555 1 98.62 101 ASP A O 1
ATOM 803 N N . ARG A 1 102 ? -23.328 -3.812 3.666 1 98.12 102 ARG A N 1
ATOM 804 C CA . ARG A 1 102 ? -23.734 -5.152 3.238 1 98.12 102 ARG A CA 1
ATOM 805 C C . ARG A 1 102 ? -22.75 -6.199 3.746 1 98.12 102 ARG A C 1
ATOM 807 O O . ARG A 1 102 ? -22.953 -7.398 3.553 1 98.12 102 ARG A O 1
ATOM 814 N N . MET A 1 103 ? -21.703 -5.797 4.391 1 98.38 103 MET A N 1
ATOM 815 C CA . MET A 1 103 ? -20.75 -6.762 4.926 1 98.38 103 MET A CA 1
ATOM 816 C C . MET A 1 103 ? -21.406 -7.68 5.945 1 98.38 103 MET A C 1
ATOM 818 O O . MET A 1 103 ? -22.031 -7.211 6.898 1 98.38 103 MET A O 1
ATOM 822 N N . PRO A 1 104 ? -21.188 -8.961 5.758 1 97.81 104 PRO A N 1
ATOM 823 C CA . PRO A 1 104 ? -21.75 -9.883 6.746 1 97.81 104 PRO A CA 1
ATOM 824 C C . PRO A 1 104 ? -21.078 -9.766 8.109 1 97.81 104 PRO A C 1
ATOM 826 O O . PRO A 1 104 ? -21.719 -9.938 9.141 1 97.81 104 PRO A O 1
ATOM 829 N N . VAL A 1 105 ? -19.828 -9.617 8.117 1 97.56 105 VAL A N 1
ATOM 830 C CA . VAL A 1 105 ? -19.031 -9.43 9.328 1 97.56 105 VAL A CA 1
ATOM 831 C C . VAL A 1 105 ? -18.188 -8.164 9.203 1 97.56 105 VAL A C 1
ATOM 833 O O . VAL A 1 105 ? -17.609 -7.898 8.141 1 97.56 105 VAL A O 1
ATOM 836 N N . LYS A 1 106 ? -18.188 -7.426 10.305 1 97.44 106 LYS A N 1
ATOM 837 C CA . LYS A 1 106 ? -17.359 -6.223 10.367 1 97.44 106 LYS A CA 1
ATOM 838 C C . LYS A 1 106 ? -16.344 -6.316 11.5 1 97.44 106 LYS A C 1
ATOM 840 O O . LYS A 1 106 ? -16.594 -6.973 12.516 1 97.44 106 LYS A O 1
ATOM 845 N N . ASN A 1 107 ? -15.242 -5.719 11.25 1 97.06 107 ASN A N 1
ATOM 846 C CA . ASN A 1 107 ? -14.203 -5.707 12.273 1 97.06 107 ASN A CA 1
ATOM 847 C C . ASN A 1 107 ? -13.516 -4.348 12.359 1 97.06 107 ASN A C 1
ATOM 849 O O . ASN A 1 107 ? -13.961 -3.381 11.734 1 97.06 107 ASN A O 1
ATOM 853 N N . LEU A 1 108 ? -12.461 -4.312 13.203 1 96.56 108 LEU A N 1
ATOM 854 C CA . LEU A 1 108 ? -11.758 -3.055 13.438 1 96.56 108 LEU A CA 1
ATOM 855 C C . LEU A 1 108 ? -11.242 -2.467 12.125 1 96.56 108 LEU A C 1
ATOM 857 O O . LEU A 1 108 ? -11.328 -1.258 11.906 1 96.56 108 LEU A O 1
ATOM 861 N N . VAL A 1 109 ? -10.758 -3.309 11.289 1 96.88 109 VAL A N 1
ATOM 862 C CA . VAL A 1 109 ? -10.156 -2.867 10.031 1 96.88 109 VAL A CA 1
ATOM 863 C C . VAL A 1 109 ? -11.227 -2.244 9.141 1 96.88 109 VAL A C 1
ATOM 865 O O . VAL A 1 109 ? -11.047 -1.136 8.625 1 96.88 109 VAL A O 1
ATOM 868 N N . SER A 1 110 ? -12.336 -2.916 8.914 1 97.94 110 SER A N 1
ATOM 869 C CA . SER A 1 110 ? -13.383 -2.408 8.031 1 97.94 110 SER A CA 1
ATOM 870 C C . SER A 1 110 ? -13.977 -1.113 8.57 1 97.94 110 SER A C 1
ATOM 872 O O . SER A 1 110 ? -14.25 -0.182 7.809 1 97.94 110 SER A O 1
ATOM 874 N N . TRP A 1 111 ? -14.117 -0.993 9.906 1 97.81 111 TRP A N 1
ATOM 875 C CA . TRP A 1 111 ? -14.625 0.233 10.516 1 97.81 111 TRP A CA 1
ATOM 876 C C . TRP A 1 111 ? -13.641 1.382 10.336 1 97.81 111 TRP A C 1
ATOM 878 O O . TRP A 1 111 ? -14.031 2.502 10 1 97.81 111 TRP A O 1
ATOM 888 N N . THR A 1 112 ? -12.391 1.068 10.523 1 96.44 112 THR A N 1
ATOM 889 C CA . THR A 1 112 ? -11.367 2.088 10.352 1 96.44 112 THR A CA 1
ATOM 890 C C . THR A 1 112 ? -11.352 2.611 8.922 1 96.44 112 THR A C 1
ATOM 892 O O . THR A 1 112 ? -11.242 3.818 8.695 1 96.44 112 THR A O 1
ATOM 895 N N . ILE A 1 113 ? -11.508 1.749 8.016 1 97.25 113 ILE A N 1
ATOM 896 C CA . ILE A 1 113 ? -11.484 2.107 6.605 1 97.25 113 ILE A CA 1
ATOM 897 C C . ILE A 1 113 ? -12.609 3.094 6.305 1 97.25 113 ILE A C 1
ATOM 899 O O . ILE A 1 113 ? -12.383 4.145 5.699 1 97.25 113 ILE A O 1
ATOM 903 N N . ILE A 1 114 ? -13.852 2.799 6.715 1 98.19 114 ILE A N 1
ATOM 904 C CA . ILE A 1 114 ? -14.992 3.617 6.324 1 98.19 114 ILE A CA 1
ATOM 905 C C . ILE A 1 114 ? -14.945 4.957 7.055 1 98.19 114 ILE A C 1
ATOM 907 O O . ILE A 1 114 ? -15.219 6.004 6.465 1 98.19 114 ILE A O 1
ATOM 911 N N . VAL A 1 115 ? -14.508 4.992 8.273 1 96.88 115 VAL A N 1
ATOM 912 C CA . VAL A 1 115 ? -14.414 6.227 9.047 1 96.88 115 VAL A CA 1
ATOM 913 C C . VAL A 1 115 ? -13.336 7.129 8.461 1 96.88 115 VAL A C 1
ATOM 915 O O . VAL A 1 115 ? -13.586 8.305 8.18 1 96.88 115 VAL A O 1
ATOM 918 N N . SER A 1 116 ? -12.227 6.566 8.25 1 96.06 116 SER A N 1
ATOM 919 C CA . SER A 1 116 ? -11.125 7.336 7.676 1 96.06 116 SER A CA 1
ATOM 920 C C . SER A 1 116 ? -11.461 7.805 6.266 1 96.06 116 SER A C 1
ATOM 922 O O . SER A 1 116 ? -11.078 8.906 5.863 1 96.06 116 SER A O 1
ATOM 924 N N . GLY A 1 117 ? -12.133 6.969 5.555 1 97.06 117 GLY A N 1
ATOM 925 C CA . GLY A 1 117 ? -12.547 7.34 4.215 1 97.06 117 GLY A CA 1
ATOM 926 C C . GLY A 1 117 ? -13.398 8.602 4.18 1 97.06 117 GLY A C 1
ATOM 927 O O . GLY A 1 117 ? -13.109 9.523 3.42 1 97.06 117 GLY A O 1
ATOM 928 N N . TYR A 1 118 ? -14.352 8.641 4.988 1 97.25 118 TYR A N 1
ATOM 929 C CA . TYR A 1 118 ? -15.188 9.828 5.074 1 97.25 118 TYR A CA 1
ATOM 930 C C . TYR A 1 118 ? -14.375 11.039 5.504 1 97.25 118 TYR A C 1
ATOM 932 O O . TYR A 1 118 ? -14.523 12.133 4.945 1 97.25 118 TYR A O 1
ATOM 940 N N . ALA A 1 119 ? -13.531 10.828 6.465 1 95.38 119 ALA A N 1
ATOM 941 C CA . ALA A 1 119 ? -12.766 11.93 7.035 1 95.38 119 ALA A CA 1
ATOM 942 C C . ALA A 1 119 ? -11.859 12.57 5.984 1 95.38 119 ALA A C 1
ATOM 944 O O . ALA A 1 119 ? -11.859 13.789 5.812 1 95.38 119 ALA A O 1
ATOM 945 N N . VAL A 1 120 ? -11.203 11.82 5.238 1 94.69 120 VAL A N 1
ATOM 946 C CA . VAL A 1 120 ? -10.195 12.352 4.332 1 94.69 120 VAL A CA 1
ATOM 947 C C . VAL A 1 120 ? -10.867 12.938 3.09 1 94.69 120 VAL A C 1
ATOM 949 O O . VAL A 1 120 ? -10.258 13.719 2.359 1 94.69 120 VAL A O 1
ATOM 952 N N . LYS A 1 121 ? -12.094 12.547 2.879 1 95.31 121 LYS A N 1
ATOM 953 C CA . LYS A 1 121 ? -12.844 13.109 1.759 1 95.31 121 LYS A CA 1
ATOM 954 C C . LYS A 1 121 ? -13.586 14.375 2.178 1 95.31 121 LYS A C 1
ATOM 956 O O . LYS A 1 121 ? -14.344 14.945 1.39 1 95.31 121 LYS A O 1
ATOM 961 N N . GLY A 1 122 ? -13.445 14.75 3.408 1 92.69 122 GLY A N 1
ATOM 962 C CA . GLY A 1 122 ? -14.031 15.992 3.891 1 92.69 122 GLY A CA 1
ATOM 963 C C . GLY A 1 122 ? -15.477 15.844 4.312 1 92.69 122 GLY A C 1
ATOM 964 O O . GLY A 1 122 ? -16.203 16.844 4.438 1 92.69 122 GLY A O 1
ATOM 965 N N . LEU A 1 123 ? -15.922 14.68 4.406 1 95.62 123 LEU A N 1
ATOM 966 C CA . LEU A 1 123 ? -17.297 14.414 4.832 1 95.62 123 LEU A CA 1
ATOM 967 C C . LEU A 1 123 ? -17.359 14.203 6.34 1 95.62 123 LEU A C 1
ATOM 969 O O . LEU A 1 123 ? -17.656 13.102 6.805 1 95.62 123 LEU A O 1
ATOM 973 N N . ALA A 1 124 ? -17.25 15.25 7.059 1 93.88 124 ALA A N 1
ATOM 974 C CA . ALA A 1 124 ? -17.062 15.25 8.508 1 93.88 124 ALA A CA 1
ATOM 975 C C . ALA A 1 124 ? -18.281 14.656 9.219 1 93.88 124 ALA A C 1
ATOM 977 O O . ALA A 1 124 ? -18.125 13.844 10.133 1 93.88 124 ALA A O 1
ATOM 978 N N . LYS A 1 125 ? -19.406 14.984 8.75 1 94.81 125 LYS A N 1
ATOM 979 C CA . LYS A 1 125 ? -20.625 14.492 9.414 1 94.81 125 LYS A CA 1
ATOM 980 C C . LYS A 1 125 ? -20.75 12.984 9.266 1 94.81 125 LYS A C 1
ATOM 982 O O . LYS A 1 125 ? -21.047 12.281 10.234 1 94.81 125 LYS A O 1
ATOM 987 N N . ASP A 1 126 ? -20.484 12.555 8.086 1 96.75 126 ASP A N 1
ATOM 988 C CA . ASP A 1 126 ? -20.531 11.117 7.844 1 96.75 126 ASP A CA 1
ATOM 989 C C . ASP A 1 126 ? -19.438 10.391 8.633 1 96.75 126 ASP A C 1
ATOM 991 O O . ASP A 1 126 ? -19.656 9.281 9.125 1 96.75 126 ASP A O 1
ATOM 995 N N . ALA A 1 127 ? -18.281 10.984 8.727 1 96.19 127 ALA A N 1
ATOM 996 C CA . ALA A 1 127 ? -17.188 10.406 9.5 1 96.19 127 ALA A CA 1
ATOM 997 C C . ALA A 1 127 ? -17.562 10.258 10.969 1 96.19 127 ALA A C 1
ATOM 999 O O . ALA A 1 127 ? -17.359 9.203 11.578 1 96.19 127 ALA A O 1
ATOM 1000 N N . ILE A 1 128 ? -18.156 11.25 11.484 1 93.69 128 ILE A N 1
ATOM 1001 C CA . ILE A 1 128 ? -18.562 11.258 12.891 1 93.69 128 ILE A CA 1
ATOM 1002 C C . ILE A 1 128 ? -19.656 10.227 13.125 1 93.69 128 ILE A C 1
ATOM 1004 O O . ILE A 1 128 ? -19.609 9.469 14.102 1 93.69 128 ILE A O 1
ATOM 1008 N N . ARG A 1 129 ? -20.594 10.219 12.234 1 95.44 129 ARG A N 1
ATOM 1009 C CA . ARG A 1 129 ? -21.656 9.227 12.344 1 95.44 129 ARG A CA 1
ATOM 1010 C C . ARG A 1 129 ? -21.109 7.809 12.328 1 95.44 129 ARG A C 1
ATOM 1012 O O . ARG A 1 129 ? -21.516 6.969 13.133 1 95.44 129 ARG A O 1
ATOM 1019 N N . SER A 1 130 ? -20.219 7.559 11.43 1 96.81 130 SER A N 1
ATOM 1020 C CA . SER A 1 130 ? -19.609 6.238 11.336 1 96.81 130 SER A CA 1
ATOM 1021 C C . SER A 1 130 ? -18.75 5.934 12.562 1 96.81 130 SER A C 1
ATOM 1023 O O . SER A 1 130 ? -18.688 4.785 13.016 1 96.81 130 SER A O 1
ATOM 1025 N N . PHE A 1 131 ? -18.141 6.91 13.07 1 95.62 131 PHE A N 1
ATOM 1026 C CA . PHE A 1 131 ? -17.359 6.77 14.297 1 95.62 131 PHE A CA 1
ATOM 1027 C C . PHE A 1 131 ? -18.266 6.375 15.461 1 95.62 131 PHE A C 1
ATOM 1029 O O . PHE A 1 131 ? -17.906 5.492 16.25 1 95.62 131 PHE A O 1
ATOM 1036 N N . GLU A 1 132 ? -19.312 6.973 15.539 1 94 132 GLU A N 1
ATOM 1037 C CA . GLU A 1 132 ? -20.266 6.652 16.609 1 94 132 GLU A CA 1
ATOM 1038 C C . GLU A 1 132 ? -20.781 5.223 16.469 1 94 132 GLU A C 1
ATOM 1040 O O . GLU A 1 132 ? -20.906 4.504 17.469 1 94 132 GLU A O 1
ATOM 1045 N N . GLN A 1 133 ? -21.078 4.859 15.281 1 96.31 133 GLN A N 1
ATOM 1046 C CA . GLN A 1 133 ? -21.5 3.488 15.031 1 96.31 133 GLN A CA 1
ATOM 1047 C C . GLN A 1 133 ? -20.406 2.494 15.398 1 96.31 133 GLN A C 1
ATOM 1049 O O . GLN A 1 133 ? -20.688 1.411 15.922 1 96.31 133 GLN A O 1
ATOM 1054 N N . MET A 1 134 ? -19.172 2.875 15.133 1 96.12 134 MET A N 1
ATOM 1055 C CA . MET A 1 134 ? -18.016 2.047 15.492 1 96.12 134 MET A CA 1
ATOM 1056 C C . MET A 1 134 ? -17.938 1.853 17 1 96.12 134 MET A C 1
ATOM 1058 O O . MET A 1 134 ? -17.719 0.738 17.484 1 96.12 134 MET A O 1
ATOM 1062 N N . GLU A 1 135 ? -18.141 2.861 17.703 1 92.62 135 GLU A N 1
ATOM 1063 C CA . GLU A 1 135 ? -18.141 2.807 19.172 1 92.62 135 GLU A CA 1
ATOM 1064 C C . GLU A 1 135 ? -19.281 1.936 19.688 1 92.62 135 GLU A C 1
ATOM 1066 O O . GLU A 1 135 ? -19.094 1.181 20.641 1 92.62 135 GLU A O 1
ATOM 1071 N N . GLU A 1 136 ? -20.391 2.084 19.078 1 94.81 136 GLU A N 1
ATOM 1072 C CA . GLU A 1 136 ? -21.547 1.272 19.453 1 94.81 136 GLU A CA 1
ATOM 1073 C C . GLU A 1 136 ? -21.266 -0.214 19.25 1 94.81 136 GLU A C 1
ATOM 1075 O O . GLU A 1 136 ? -21.812 -1.059 19.969 1 94.81 136 GLU A O 1
ATOM 1080 N N . ALA A 1 137 ? -20.453 -0.479 18.297 1 95.25 137 ALA A N 1
ATOM 1081 C CA . ALA A 1 137 ? -20.078 -1.861 18 1 95.25 137 ALA A CA 1
ATOM 1082 C C . ALA A 1 137 ? -19 -2.35 18.969 1 95.25 137 ALA A C 1
ATOM 1084 O O . ALA A 1 137 ? -18.531 -3.488 18.875 1 95.25 137 ALA A O 1
ATOM 1085 N N . GLY A 1 138 ? -18.547 -1.441 19.875 1 93.88 138 GLY A N 1
ATOM 1086 C CA . GLY A 1 138 ? -17.594 -1.818 20.906 1 93.88 138 GLY A CA 1
ATOM 1087 C C . GLY A 1 138 ? -16.141 -1.698 20.453 1 93.88 138 GLY A C 1
ATOM 1088 O O . GLY A 1 138 ? -15.25 -2.311 21.047 1 93.88 138 GLY A O 1
ATOM 1089 N N . LEU A 1 139 ? -15.914 -0.988 19.391 1 94.12 139 LEU A N 1
ATOM 1090 C CA . LEU A 1 139 ? -14.57 -0.819 18.859 1 94.12 139 LEU A CA 1
ATOM 1091 C C . LEU A 1 139 ? -14.078 0.611 19.047 1 94.12 139 LEU A C 1
ATOM 1093 O O . LEU A 1 139 ? -14.883 1.539 19.156 1 94.12 139 LEU A O 1
ATOM 1097 N N . LYS A 1 140 ? -12.742 0.723 19.062 1 88.25 140 LYS A N 1
ATOM 1098 C CA . LYS A 1 140 ? -12.141 2.043 19.219 1 88.25 140 LYS A CA 1
ATOM 1099 C C . LYS A 1 140 ? -11.219 2.371 18.047 1 88.25 140 LYS A C 1
ATOM 1101 O O . LYS A 1 140 ? -10.453 1.517 17.594 1 88.25 140 LYS A O 1
ATOM 1106 N N . PRO A 1 141 ? -11.359 3.572 17.656 1 86.75 141 PRO A N 1
ATOM 1107 C CA . PRO A 1 141 ? -10.484 3.979 16.562 1 86.75 141 PRO A CA 1
ATOM 1108 C C . PRO A 1 141 ? -9.023 4.148 17 1 86.75 141 PRO A C 1
ATOM 1110 O O . PRO A 1 141 ? -8.75 4.359 18.188 1 86.75 141 PRO A O 1
ATOM 1113 N N . ASP A 1 142 ? -8.156 3.971 16.047 1 85.5 1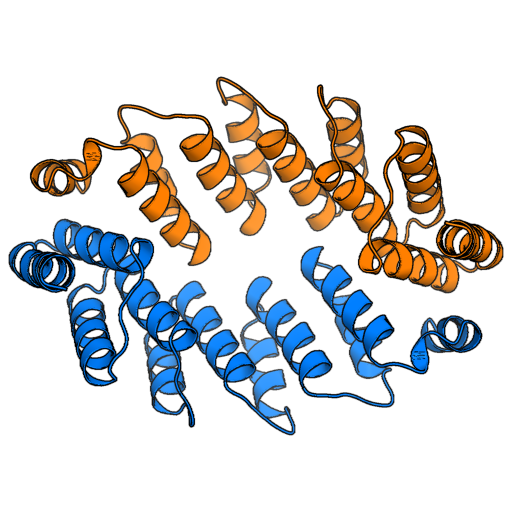42 ASP A N 1
ATOM 1114 C CA . ASP A 1 142 ? -6.762 4.289 16.344 1 85.5 142 ASP A CA 1
ATOM 1115 C C . ASP A 1 142 ? -6.512 5.793 16.266 1 85.5 142 ASP A C 1
ATOM 1117 O O . ASP A 1 142 ? -7.391 6.551 15.836 1 85.5 142 ASP A O 1
ATOM 1121 N N . ASP A 1 143 ? -5.375 6.23 16.688 1 82.88 143 ASP A N 1
ATOM 1122 C CA . ASP A 1 143 ? -5.035 7.648 16.734 1 82.88 143 ASP A CA 1
ATOM 1123 C C . ASP A 1 143 ? -5.113 8.289 15.352 1 82.88 143 ASP A C 1
ATOM 1125 O O . ASP A 1 143 ? -5.57 9.422 15.219 1 82.88 143 ASP A O 1
ATOM 1129 N N . GLY A 1 144 ? -4.621 7.574 14.391 1 85.81 144 GLY A N 1
ATOM 1130 C CA . GLY A 1 144 ? -4.672 8.109 13.039 1 85.81 144 GLY A CA 1
ATOM 1131 C C . GLY A 1 144 ? -6.082 8.398 12.562 1 85.81 144 GLY A C 1
ATOM 1132 O O . GLY A 1 144 ? -6.332 9.43 11.93 1 85.81 144 GLY A O 1
ATOM 1133 N N . THR A 1 145 ? -6.922 7.559 12.922 1 89.75 145 THR A N 1
ATOM 1134 C CA . THR A 1 145 ? -8.328 7.73 12.562 1 89.75 145 THR A CA 1
ATOM 1135 C C . THR A 1 145 ? -8.93 8.922 13.305 1 89.75 145 THR A C 1
ATOM 1137 O O . THR A 1 145 ? -9.648 9.727 12.711 1 89.75 145 THR A O 1
ATOM 1140 N N . VAL A 1 146 ? -8.641 9.055 14.516 1 88.31 146 VAL A N 1
ATOM 1141 C CA . VAL A 1 146 ? -9.141 10.164 15.32 1 88.31 146 VAL A CA 1
ATOM 1142 C C . VAL A 1 146 ? -8.617 11.484 14.758 1 88.31 146 VAL A C 1
ATOM 1144 O O . VAL A 1 146 ? -9.383 12.438 14.586 1 88.31 146 VAL A O 1
ATOM 1147 N N . ILE A 1 147 ? -7.391 11.5 14.469 1 87 147 ILE A N 1
ATOM 1148 C CA . ILE A 1 147 ? -6.758 12.695 13.93 1 87 147 ILE A CA 1
ATOM 1149 C C . ILE A 1 147 ? -7.418 13.078 12.609 1 87 147 ILE A C 1
ATOM 1151 O O . ILE A 1 147 ? -7.68 14.258 12.352 1 87 147 ILE A O 1
ATOM 1155 N N . SER A 1 148 ? -7.691 12.117 11.812 1 91.56 148 SER A N 1
ATOM 1156 C CA . SER A 1 148 ? -8.328 12.391 10.531 1 91.56 148 SER A CA 1
ATOM 1157 C C . SER A 1 148 ? -9.719 12.977 10.711 1 91.56 148 SER A C 1
ATOM 1159 O O . SER A 1 148 ? -10.133 13.867 9.969 1 91.56 148 SER A O 1
ATOM 1161 N N . ILE A 1 149 ? -10.406 12.531 11.68 1 91.75 149 ILE A N 1
ATOM 1162 C CA . ILE A 1 149 ? -11.734 13.047 11.977 1 91.75 149 ILE A CA 1
ATOM 1163 C C . ILE A 1 149 ? -11.625 14.508 12.43 1 91.75 149 ILE A C 1
ATOM 1165 O O . ILE A 1 149 ? -12.352 15.367 11.93 1 91.75 149 ILE A O 1
ATOM 1169 N N . LEU A 1 150 ? -10.805 14.742 13.305 1 86.94 150 LEU A N 1
ATOM 1170 C CA . LEU A 1 150 ? -10.641 16.094 13.852 1 86.94 150 LEU A CA 1
ATOM 1171 C C . LEU A 1 150 ? -10.242 17.078 12.758 1 86.94 150 LEU A C 1
ATOM 1173 O O . LEU A 1 150 ? -10.742 18.203 12.719 1 86.94 150 LEU A O 1
ATOM 1177 N N . ALA A 1 151 ? -9.336 16.641 11.969 1 87.31 151 ALA A N 1
ATOM 1178 C CA . ALA A 1 151 ? -8.906 17.484 10.852 1 87.31 151 ALA A CA 1
ATOM 1179 C C . ALA A 1 151 ? -10.07 17.781 9.914 1 87.31 151 ALA A C 1
ATOM 1181 O O . ALA A 1 151 ? -10.219 18.906 9.438 1 87.31 151 ALA A O 1
ATOM 1182 N N . SER A 1 152 ? -10.859 16.812 9.648 1 91.62 152 SER A N 1
ATOM 1183 C CA . SER A 1 152 ? -12.023 16.984 8.789 1 91.62 152 SER A CA 1
ATOM 1184 C C . SER A 1 152 ? -13.016 17.969 9.391 1 91.62 152 SER A C 1
ATOM 1186 O O . SER A 1 152 ? -13.602 18.781 8.68 1 91.62 152 SER A O 1
ATOM 1188 N N . CYS A 1 153 ? -13.164 17.891 10.664 1 88.75 153 CYS A N 1
ATOM 1189 C CA . CYS A 1 153 ? -14.062 18.797 11.359 1 88.75 153 CYS A CA 1
ATOM 1190 C C . CYS A 1 153 ? -13.523 20.234 11.328 1 88.75 153 CYS A C 1
ATOM 1192 O O . CYS A 1 153 ? -14.281 21.188 11.141 1 88.75 153 CYS A O 1
ATOM 1194 N N . ALA A 1 154 ? -12.328 20.328 11.516 1 83.88 154 ALA A N 1
ATOM 1195 C CA . ALA A 1 154 ? -11.695 21.641 11.461 1 83.88 154 ALA A CA 1
ATOM 1196 C C . ALA A 1 154 ? -11.844 22.266 10.078 1 83.88 154 ALA A C 1
ATOM 1198 O O . ALA A 1 154 ? -12.156 23.453 9.961 1 83.88 154 ALA A O 1
ATOM 1199 N N . GLU A 1 155 ? -11.703 21.516 9.07 1 84.88 155 GLU A N 1
ATOM 1200 C CA . GLU A 1 155 ? -11.797 22.016 7.699 1 84.88 155 GLU A CA 1
ATOM 1201 C C . GLU A 1 155 ? -13.234 22.359 7.332 1 84.88 155 GLU A C 1
ATOM 1203 O O . GLU A 1 155 ? -13.484 23.266 6.535 1 84.88 155 GLU A O 1
ATOM 1208 N N . SER A 1 156 ? -14.164 21.641 7.977 1 86.56 156 SER A N 1
ATOM 1209 C CA . SER A 1 156 ? -15.57 21.828 7.637 1 86.56 156 SER A CA 1
ATOM 1210 C C . SER A 1 156 ? -16.25 22.812 8.578 1 86.56 156 SER A C 1
ATOM 1212 O O . SER A 1 156 ? -17.469 23.016 8.516 1 86.56 156 SER A O 1
ATOM 1214 N N . GLY A 1 157 ? -15.484 23.328 9.469 1 81.5 157 GLY A N 1
ATOM 1215 C CA . GLY A 1 157 ? -16.062 24.297 10.398 1 81.5 157 GLY A CA 1
ATOM 1216 C C . GLY A 1 157 ? -16.938 23.641 11.453 1 81.5 157 GLY A C 1
ATOM 1217 O O . GLY A 1 157 ? -17.891 24.266 11.945 1 81.5 157 GLY A O 1
ATOM 1218 N N . LEU A 1 158 ? -16.734 22.406 11.656 1 81.5 158 LEU A N 1
ATOM 1219 C CA . LEU A 1 158 ? -17.531 21.641 12.609 1 81.5 158 LEU A CA 1
ATOM 1220 C C . LEU A 1 158 ? -16.719 21.312 13.859 1 81.5 158 LEU A C 1
ATOM 1222 O O . LEU A 1 158 ? -16.75 20.188 14.352 1 81.5 158 LEU A O 1
ATOM 1226 N N . LEU A 1 159 ? -16.031 22.172 14.352 1 75.38 159 LEU A N 1
ATOM 1227 C CA . LEU A 1 159 ? -15.094 21.984 15.453 1 75.38 159 LEU A CA 1
ATOM 1228 C C . LEU A 1 159 ? -15.812 21.484 16.703 1 75.38 159 LEU A C 1
ATOM 1230 O O . LEU A 1 159 ? -15.25 20.703 17.469 1 75.38 159 LEU A O 1
ATOM 1234 N N . GLY A 1 160 ? -16.938 21.953 16.906 1 73.12 160 GLY A N 1
ATOM 1235 C CA . GLY A 1 160 ? -17.703 21.469 18.047 1 73.12 160 GLY A CA 1
ATOM 1236 C C . GLY A 1 160 ? -17.938 19.969 18.031 1 73.12 160 GLY A C 1
ATOM 1237 O O . GLY A 1 160 ? -17.797 19.312 19.062 1 73.12 160 GLY A O 1
ATOM 1238 N N . LEU A 1 161 ? -18.141 19.484 16.922 1 71.06 161 LEU A N 1
ATOM 1239 C CA . LEU A 1 161 ? -18.344 18.047 16.766 1 71.06 161 LEU A CA 1
ATOM 1240 C C . LEU A 1 161 ? -17.047 17.281 16.969 1 71.06 161 LEU A C 1
ATOM 1242 O O . LEU A 1 161 ? -17.031 16.188 17.547 1 71.06 161 LEU A O 1
ATOM 1246 N N . GLY A 1 162 ? -15.992 17.812 16.641 1 71.56 162 GLY A N 1
ATOM 1247 C CA . GLY A 1 162 ? -14.68 17.219 16.844 1 71.56 162 GLY A CA 1
ATOM 1248 C C . GLY A 1 162 ? -14.297 17.062 18.297 1 71.56 162 GLY A C 1
ATOM 1249 O O . GLY A 1 162 ? -13.648 16.078 18.672 1 71.56 162 GLY A O 1
ATOM 1250 N N . LYS A 1 163 ? -14.641 17.953 19.047 1 72.31 163 LYS A N 1
ATOM 1251 C CA . LYS A 1 163 ? -14.352 17.906 20.484 1 72.31 163 LYS A CA 1
ATOM 1252 C C . LYS A 1 163 ? -14.977 16.672 21.125 1 72.31 163 LYS A C 1
ATOM 1254 O O . LYS A 1 163 ? -14.383 16.047 22 1 72.31 163 LYS A O 1
ATOM 1259 N N . ARG A 1 164 ? -16.047 16.344 20.703 1 68.06 164 ARG A N 1
ATOM 1260 C CA . ARG A 1 164 ? -16.719 15.172 21.234 1 68.06 164 ARG A CA 1
ATOM 1261 C C . ARG A 1 164 ? -15.914 13.906 20.953 1 68.06 164 ARG A C 1
ATOM 1263 O O . ARG A 1 164 ? -15.797 13.031 21.812 1 68.06 164 ARG A O 1
ATOM 1270 N N . V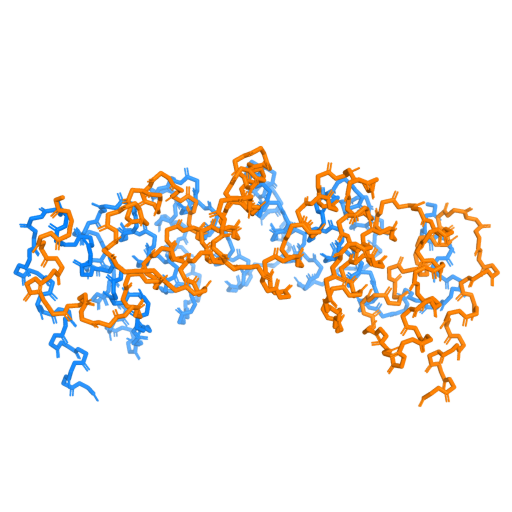AL A 1 165 ? -15.375 13.867 19.812 1 71.25 165 VAL A N 1
ATOM 1271 C CA . VAL A 1 165 ? -14.547 12.734 19.422 1 71.25 165 VAL A CA 1
ATOM 1272 C C . VAL A 1 165 ? -13.281 12.695 20.266 1 71.25 165 VAL A C 1
ATOM 1274 O O . VAL A 1 165 ? -12.875 11.625 20.734 1 71.25 165 VAL A O 1
ATOM 1277 N N . HIS A 1 166 ? -12.75 13.805 20.469 1 68.19 166 HIS A N 1
ATOM 1278 C CA . HIS A 1 166 ? -11.531 13.922 21.25 1 68.19 166 HIS A CA 1
ATOM 1279 C C . HIS A 1 166 ? -11.773 13.531 22.703 1 68.19 166 HIS A C 1
ATOM 1281 O O . HIS A 1 166 ? -10.969 12.812 23.312 1 68.19 166 HIS A O 1
ATOM 1287 N N . THR A 1 167 ? -12.766 13.945 23.156 1 66.75 167 THR A N 1
ATOM 1288 C CA . THR A 1 167 ? -13.109 13.664 24.547 1 66.75 167 THR A CA 1
ATOM 1289 C C . THR A 1 167 ? -13.398 12.172 24.75 1 66.75 167 THR A C 1
ATOM 1291 O O . THR A 1 167 ? -13.031 11.594 25.766 1 66.75 167 THR A O 1
ATOM 1294 N N . SER A 1 168 ? -14.062 11.664 23.797 1 63.53 168 SER A N 1
ATOM 1295 C CA . SER A 1 168 ? -14.414 10.25 23.891 1 63.53 168 SER A CA 1
ATOM 1296 C C . SER A 1 168 ? -13.164 9.375 23.984 1 63.53 168 SER A C 1
ATOM 1298 O O . SER A 1 168 ? -13.18 8.336 24.641 1 63.53 168 SER A O 1
ATOM 1300 N N . ILE A 1 169 ? -12.172 9.883 23.453 1 63.62 169 ILE A N 1
ATOM 1301 C CA . ILE A 1 169 ? -10.93 9.125 23.438 1 63.62 169 ILE A CA 1
ATOM 1302 C C . ILE A 1 169 ? -10.188 9.328 24.75 1 63.62 169 ILE A C 1
ATOM 1304 O O . ILE A 1 169 ? -9.562 8.391 25.281 1 63.62 169 ILE A O 1
ATOM 1308 N N . GLU A 1 170 ? -10.219 10.523 25.234 1 59.81 170 GLU A N 1
ATOM 1309 C CA . GLU A 1 170 ? -9.547 10.805 26.5 1 59.81 170 GLU A CA 1
ATOM 1310 C C . GLU A 1 170 ? -10.227 10.086 27.656 1 59.81 170 GLU A C 1
ATOM 1312 O O . GLU A 1 170 ? -9.578 9.75 28.656 1 59.81 170 GLU A O 1
ATOM 1317 N N . GLU A 1 171 ? -11.398 9.938 27.609 1 55 171 GLU A N 1
ATOM 1318 C CA . GLU A 1 171 ? -12.141 9.312 28.703 1 55 171 GLU A CA 1
ATOM 1319 C C . GLU A 1 171 ? -11.906 7.809 28.734 1 55 171 GLU A C 1
ATOM 1321 O O . GLU A 1 171 ? -12.062 7.176 29.781 1 55 171 GLU A O 1
ATOM 1326 N N . ASP A 1 172 ? -11.5 7.348 27.672 1 50.75 172 ASP A N 1
ATOM 1327 C CA . ASP A 1 172 ? -11.266 5.906 27.719 1 50.75 172 ASP A CA 1
ATOM 1328 C C . ASP A 1 172 ? -9.797 5.598 27.984 1 50.75 172 ASP A C 1
ATOM 1330 O O . ASP A 1 172 ? -9.477 4.59 28.609 1 50.75 172 ASP A O 1
ATOM 1334 N N . MET B 1 1 ? -5.523 27.469 5.992 1 43.59 1 MET B N 1
ATOM 1335 C CA . MET B 1 1 ? -6.812 27.453 6.684 1 43.59 1 MET B CA 1
ATOM 1336 C C . MET B 1 1 ? -6.891 26.297 7.672 1 43.59 1 MET B C 1
ATOM 1338 O O . MET B 1 1 ? -7.219 26.5 8.844 1 43.59 1 MET B O 1
ATOM 1342 N N . ILE B 1 2 ? -6.664 25.047 7.203 1 45.5 2 ILE B N 1
ATOM 1343 C CA . ILE B 1 2 ? -6.719 23.891 8.094 1 45.5 2 ILE B CA 1
ATOM 1344 C C . ILE B 1 2 ? -5.758 24.109 9.266 1 45.5 2 ILE B C 1
ATOM 1346 O O . ILE B 1 2 ? -6.07 23.75 10.398 1 45.5 2 ILE B O 1
ATOM 1350 N N . HIS B 1 3 ? -4.684 24.797 8.977 1 48.44 3 HIS B N 1
ATOM 1351 C CA . HIS B 1 3 ? -3.602 25.031 9.922 1 48.44 3 HIS B CA 1
ATOM 1352 C C . HIS B 1 3 ? -4.102 25.781 11.156 1 48.44 3 HIS B C 1
ATOM 1354 O O . HIS B 1 3 ? -3.773 25.422 12.281 1 48.44 3 HIS B O 1
ATOM 1360 N N . ASN B 1 4 ? -4.863 26.766 10.805 1 49.25 4 ASN B N 1
ATOM 1361 C CA . ASN B 1 4 ? -5.262 27.641 11.914 1 49.25 4 ASN B CA 1
ATOM 1362 C C . ASN B 1 4 ? -6.168 26.906 12.898 1 49.25 4 ASN B C 1
ATOM 1364 O O . ASN B 1 4 ? -6.07 27.109 14.109 1 49.25 4 ASN B O 1
ATOM 1368 N N . HIS B 1 5 ? -6.816 25.969 12.375 1 52.06 5 HIS B N 1
ATOM 1369 C CA . HIS B 1 5 ? -7.809 25.344 13.242 1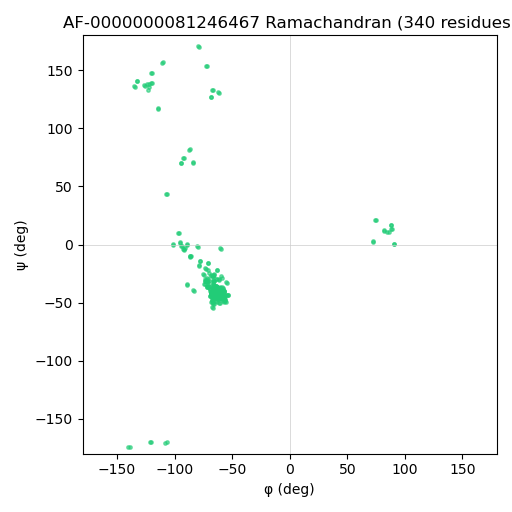 52.06 5 HIS B CA 1
ATOM 1370 C C . HIS B 1 5 ? -7.195 24.188 14.031 1 52.06 5 HIS B C 1
ATOM 1372 O O . HIS B 1 5 ? -7.504 24 15.211 1 52.06 5 HIS B O 1
ATOM 1378 N N . LEU B 1 6 ? -6.25 23.469 13.438 1 55.72 6 LEU B N 1
ATOM 1379 C CA . LEU B 1 6 ? -5.602 22.375 14.148 1 55.72 6 LEU B CA 1
ATOM 1380 C C . LEU B 1 6 ? -4.691 22.922 15.25 1 55.72 6 LEU B C 1
ATOM 1382 O O . LEU B 1 6 ? -4.484 22.25 16.266 1 55.72 6 LEU B O 1
ATOM 1386 N N . GLU B 1 7 ? -4.148 24.078 14.969 1 54.22 7 GLU B N 1
ATOM 1387 C CA . GLU B 1 7 ? -3.336 24.719 16 1 54.22 7 GLU B CA 1
ATOM 1388 C C . GLU B 1 7 ? -4.133 24.922 17.281 1 54.22 7 GLU B C 1
ATOM 1390 O O . GLU B 1 7 ? -3.596 24.766 18.375 1 54.22 7 GLU B O 1
ATOM 1395 N N . LYS B 1 8 ? -5.312 25.297 17.047 1 53.06 8 LYS B N 1
ATOM 1396 C CA . LYS B 1 8 ? -6.145 25.594 18.219 1 53.06 8 LYS B CA 1
ATOM 1397 C C . LYS B 1 8 ? -6.359 24.344 19.062 1 53.06 8 LYS B C 1
ATOM 1399 O O . LYS B 1 8 ? -6.547 24.438 20.281 1 53.06 8 LYS B O 1
ATOM 1404 N N . TYR B 1 9 ? -6.184 23.281 18.375 1 52.34 9 TYR B N 1
ATOM 1405 C CA . TYR B 1 9 ? -6.402 22.062 19.141 1 52.34 9 TYR B CA 1
ATOM 1406 C C . TYR B 1 9 ? -5.082 21.5 19.672 1 52.34 9 TYR B C 1
ATOM 1408 O O . TYR B 1 9 ? -5.047 20.422 20.266 1 52.34 9 TYR B O 1
ATOM 1416 N N . GLY B 1 10 ? -4.039 22.328 19.516 1 53.31 10 GLY B N 1
ATOM 1417 C CA . GLY B 1 10 ? -2.758 21.875 20.031 1 53.31 10 GLY B CA 1
ATOM 1418 C C . GLY B 1 10 ? -2.141 20.766 19.219 1 53.31 10 GLY B C 1
ATOM 1419 O O . GLY B 1 10 ? -1.167 20.141 19.641 1 53.31 10 GLY B O 1
ATOM 1420 N N . PHE B 1 11 ? -2.801 20.469 18.234 1 55.03 11 PHE B N 1
ATOM 1421 C CA . PHE B 1 11 ? -2.41 19.266 17.484 1 55.03 11 PHE B CA 1
ATOM 1422 C C . PHE B 1 11 ? -1.111 19.5 16.734 1 55.03 11 PHE B C 1
ATOM 1424 O O . PHE B 1 11 ? -0.384 18.562 16.422 1 55.03 11 PHE B O 1
ATOM 1431 N N . PHE B 1 12 ? -0.688 20.75 16.562 1 56.69 12 PHE B N 1
ATOM 1432 C CA . PHE B 1 12 ? 0.494 20.984 15.742 1 56.69 12 PHE B CA 1
ATOM 1433 C C . PHE B 1 12 ? 1.749 21.047 16.609 1 56.69 12 PHE B C 1
ATOM 1435 O O . PHE B 1 12 ? 2.85 21.266 16.094 1 56.69 12 PHE B O 1
ATOM 1442 N N . GLN B 1 13 ? 1.488 20.906 17.891 1 60.06 13 GLN B N 1
ATOM 1443 C CA . GLN B 1 13 ? 2.723 21.016 18.656 1 60.06 13 GLN B CA 1
ATOM 1444 C C . GLN B 1 13 ? 3.619 19.797 18.438 1 60.06 13 GLN B C 1
ATOM 1446 O O . GLN B 1 13 ? 4.836 19.891 18.609 1 60.06 13 GLN B O 1
ATOM 1451 N N . ASP B 1 14 ? 3.062 18.734 18.031 1 79.81 14 ASP B N 1
ATOM 1452 C CA . ASP B 1 14 ? 3.918 17.594 17.75 1 79.81 14 ASP B CA 1
ATOM 1453 C C . ASP B 1 14 ? 3.73 17.109 16.312 1 79.81 14 ASP B C 1
ATOM 1455 O O . ASP B 1 14 ? 2.639 17.234 15.75 1 79.81 14 ASP B O 1
ATOM 1459 N N . LEU B 1 15 ? 4.859 16.891 15.641 1 88.25 15 LEU B N 1
ATOM 1460 C CA . LEU B 1 15 ? 4.891 16.547 14.227 1 88.25 15 LEU B CA 1
ATOM 1461 C C . LEU B 1 15 ? 4.125 15.242 13.977 1 88.25 15 LEU B C 1
ATOM 1463 O O . LEU B 1 15 ? 3.828 14.906 12.828 1 88.25 15 LEU B O 1
ATOM 1467 N N . PHE B 1 16 ? 3.693 14.695 15.039 1 86.81 16 PHE B N 1
ATOM 1468 C CA . PHE B 1 16 ? 2.984 13.422 14.922 1 86.81 16 PHE B CA 1
ATOM 1469 C C . PHE B 1 16 ? 1.648 13.617 14.211 1 86.81 16 PHE B C 1
ATOM 1471 O O . PHE B 1 16 ? 1.304 12.859 13.305 1 86.81 16 PHE B O 1
ATOM 1478 N N . VAL B 1 17 ? 0.865 14.648 14.555 1 86.69 17 VAL B N 1
ATOM 1479 C CA . VAL B 1 17 ? -0.489 14.867 14.055 1 86.69 17 VAL B CA 1
ATOM 1480 C C . VAL B 1 17 ? -0.443 15.18 12.555 1 86.69 17 VAL B C 1
ATOM 1482 O O . VAL B 1 17 ? -1.05 14.469 11.75 1 86.69 17 VAL B O 1
ATOM 1485 N N . PRO B 1 18 ? 0.331 16.172 12.164 1 90.12 18 PRO B N 1
ATOM 1486 C CA . PRO B 1 18 ? 0.348 16.438 10.727 1 90.12 18 PRO B CA 1
ATOM 1487 C C . PRO B 1 18 ? 0.93 15.281 9.914 1 90.12 18 PRO B C 1
ATOM 1489 O O . PRO B 1 18 ? 0.461 14.992 8.812 1 90.12 18 PRO B O 1
ATOM 1492 N N . ASN B 1 19 ? 1.934 14.578 10.445 1 92.81 19 ASN B N 1
ATOM 1493 C CA . ASN B 1 19 ? 2.48 13.43 9.742 1 92.81 19 ASN B CA 1
ATOM 1494 C C . ASN B 1 19 ? 1.44 12.32 9.578 1 92.81 19 ASN B C 1
ATOM 1496 O O . ASN B 1 19 ? 1.351 11.695 8.523 1 92.81 19 ASN B O 1
ATOM 1500 N N . SER B 1 20 ? 0.729 12.102 10.594 1 91.69 20 SER B N 1
ATOM 1501 C CA . SER B 1 20 ? -0.329 11.094 10.547 1 91.69 20 SER B CA 1
ATOM 1502 C C . SER B 1 20 ? -1.401 11.469 9.531 1 91.69 20 SER B C 1
ATOM 1504 O O . SER B 1 20 ? -1.916 10.609 8.812 1 91.69 20 SER B O 1
ATOM 1506 N N . LEU B 1 21 ? -1.747 12.688 9.5 1 91.62 21 LEU B N 1
ATOM 1507 C CA . LEU B 1 21 ? -2.771 13.164 8.57 1 91.62 21 LEU B CA 1
ATOM 1508 C C . LEU B 1 21 ? -2.297 13.047 7.129 1 91.62 21 LEU B C 1
ATOM 1510 O O . LEU B 1 21 ? -3.045 12.594 6.258 1 91.62 21 LEU B O 1
ATOM 1514 N N . ILE B 1 22 ? -1.046 13.445 6.871 1 94.81 22 ILE B N 1
ATOM 1515 C CA . ILE B 1 22 ? -0.487 13.297 5.531 1 94.81 22 ILE B CA 1
ATOM 1516 C C . ILE B 1 22 ? -0.511 11.828 5.121 1 94.81 22 ILE B C 1
ATOM 1518 O O . ILE B 1 22 ? -0.907 11.492 4.004 1 94.81 22 ILE B O 1
ATOM 1522 N N . ASP B 1 23 ? -0.153 10.969 6.004 1 94.38 23 ASP B N 1
ATOM 1523 C CA . ASP B 1 23 ? -0.163 9.531 5.73 1 94.38 23 ASP B CA 1
ATOM 1524 C C . ASP B 1 23 ? -1.567 9.047 5.379 1 94.38 23 ASP B C 1
ATOM 1526 O O . ASP B 1 23 ? -1.744 8.273 4.441 1 94.38 23 ASP B O 1
ATOM 1530 N N . SER B 1 24 ? -2.5 9.508 6.109 1 92.88 24 SER B N 1
ATOM 1531 C CA . SER B 1 24 ? -3.883 9.109 5.867 1 92.88 24 SER B CA 1
ATOM 1532 C C . SER B 1 24 ? -4.363 9.586 4.5 1 92.88 24 SER B C 1
ATOM 1534 O O . SER B 1 24 ? -5.004 8.836 3.762 1 92.88 24 SER B O 1
ATOM 1536 N N . TYR B 1 25 ? -4.074 10.836 4.199 1 93.81 25 TYR B N 1
ATOM 1537 C CA . TYR B 1 25 ? -4.445 11.375 2.896 1 93.81 25 TYR B CA 1
ATOM 1538 C C . TYR B 1 25 ? -3.809 10.57 1.771 1 93.81 25 TYR B C 1
ATOM 1540 O O . TYR B 1 25 ? -4.48 10.211 0.798 1 93.81 25 TYR B O 1
ATOM 1548 N N . CYS B 1 26 ? -2.566 10.242 1.973 1 93.94 26 CYS B N 1
ATOM 1549 C CA . CYS B 1 26 ? -1.847 9.492 0.951 1 93.94 26 CYS B CA 1
ATOM 1550 C C . CYS B 1 26 ? -2.447 8.102 0.77 1 93.94 26 CYS B C 1
ATOM 1552 O O . CYS B 1 26 ? -2.648 7.652 -0.359 1 93.94 26 CYS B O 1
ATOM 1554 N N . LYS B 1 27 ? -2.771 7.488 1.82 1 89.94 27 LYS B N 1
ATOM 1555 C CA . LYS B 1 27 ? -3.303 6.129 1.786 1 89.94 27 LYS B CA 1
ATOM 1556 C C . LYS B 1 27 ? -4.66 6.09 1.087 1 89.94 27 LYS B C 1
ATOM 1558 O O . LYS B 1 27 ? -5.008 5.086 0.458 1 89.94 27 LYS B O 1
ATOM 1563 N N . CYS B 1 28 ? -5.32 7.18 1.121 1 89.69 28 CYS B N 1
ATOM 1564 C CA . CYS B 1 28 ? -6.652 7.227 0.529 1 89.69 28 CYS B CA 1
ATOM 1565 C C . CYS B 1 28 ? -6.613 7.887 -0.845 1 89.69 28 CYS B C 1
ATOM 1567 O O . CYS B 1 28 ? -7.66 8.148 -1.439 1 89.69 28 CYS B O 1
ATOM 1569 N N . GLY B 1 29 ? -5.469 8.266 -1.23 1 88.56 29 GLY B N 1
ATOM 1570 C CA . GLY B 1 29 ? -5.336 8.789 -2.582 1 88.56 29 GLY B CA 1
ATOM 1571 C C . GLY B 1 29 ? -5.594 10.281 -2.672 1 88.56 29 GLY B C 1
ATOM 1572 O O . GLY B 1 29 ? -5.82 10.812 -3.762 1 88.56 29 GLY B O 1
ATOM 1573 N N . GLU B 1 30 ? -5.625 10.922 -1.566 1 93 30 GLU B N 1
ATOM 1574 C CA . GLU B 1 30 ? -5.852 12.367 -1.544 1 93 30 GLU B CA 1
ATOM 1575 C C . GLU B 1 30 ? -4.527 13.133 -1.52 1 93 30 GLU B C 1
ATOM 1577 O O . GLU B 1 30 ? -4.242 13.859 -0.568 1 93 30 GLU B O 1
ATOM 1582 N N . LEU B 1 31 ? -3.828 13.102 -2.57 1 94.12 31 LEU B N 1
ATOM 1583 C CA . LEU B 1 31 ? -2.475 13.641 -2.645 1 94.12 31 LEU B CA 1
ATOM 1584 C C . LEU B 1 31 ? -2.494 15.164 -2.621 1 94.12 31 LEU B C 1
ATOM 1586 O O . LEU B 1 31 ? -1.604 15.797 -2.043 1 94.12 31 LEU B O 1
ATOM 1590 N N . SER B 1 32 ? -3.496 15.711 -3.27 1 93.81 32 SER B N 1
ATOM 1591 C CA . SER B 1 32 ? -3.58 17.172 -3.289 1 93.81 32 SER B CA 1
ATOM 1592 C C . SER B 1 32 ? -3.688 17.734 -1.876 1 93.81 32 SER B C 1
ATOM 1594 O O . SER B 1 32 ? -2.977 18.672 -1.523 1 93.81 32 SER B O 1
ATOM 1596 N N . GLU B 1 33 ? -4.551 17.109 -1.105 1 92.75 33 GLU B N 1
ATOM 1597 C CA . GLU B 1 33 ? -4.719 17.531 0.281 1 92.75 33 GLU B CA 1
ATOM 1598 C C . GLU B 1 33 ? -3.455 17.281 1.094 1 92.75 33 GLU B C 1
ATOM 1600 O O . GLU B 1 33 ? -3.084 18.094 1.945 1 92.75 33 GLU B O 1
ATOM 1605 N N . ALA B 1 34 ? -2.82 16.188 0.852 1 95.38 34 ALA B N 1
ATOM 1606 C CA . ALA B 1 34 ? -1.571 15.852 1.533 1 95.38 34 ALA B CA 1
ATOM 1607 C C . ALA B 1 34 ? -0.496 16.891 1.241 1 95.38 34 ALA B C 1
ATOM 1609 O O . ALA B 1 34 ? 0.199 17.344 2.152 1 95.38 34 ALA B O 1
ATOM 1610 N N . CYS B 1 35 ? -0.407 17.281 0.034 1 96 35 CYS B N 1
ATOM 1611 C CA . CYS B 1 35 ? 0.595 18.266 -0.393 1 96 35 CYS B CA 1
ATOM 1612 C C . CYS B 1 35 ? 0.331 19.625 0.23 1 96 35 CYS B C 1
ATOM 1614 O O . CYS B 1 35 ? 1.264 20.297 0.663 1 96 35 CYS B O 1
ATOM 1616 N N . LYS B 1 36 ? -0.901 19.969 0.167 1 93.44 36 LYS B N 1
ATOM 1617 C CA . LYS B 1 36 ? -1.266 21.25 0.775 1 93.44 36 LYS B CA 1
ATOM 1618 C C . LYS B 1 36 ? -0.857 21.297 2.244 1 93.44 36 LYS B C 1
ATOM 1620 O O . LYS B 1 36 ? -0.268 22.281 2.701 1 93.44 36 LYS B O 1
ATOM 1625 N N . LEU B 1 37 ? -1.198 20.25 2.916 1 92.38 37 LEU B N 1
ATOM 1626 C CA . LEU B 1 37 ? -0.847 20.172 4.332 1 92.38 37 LEU B CA 1
ATOM 1627 C C . LEU B 1 37 ? 0.667 20.188 4.516 1 92.38 37 LEU B C 1
ATOM 1629 O O . LEU B 1 37 ? 1.183 20.906 5.375 1 92.38 37 LEU B O 1
ATOM 1633 N N . PHE B 1 38 ? 1.367 19.422 3.781 1 95.75 38 PHE B N 1
ATOM 1634 C CA . PHE B 1 38 ? 2.824 19.375 3.83 1 95.75 38 PHE B CA 1
ATOM 1635 C C . PHE B 1 38 ? 3.428 20.75 3.625 1 95.75 38 PHE B C 1
ATOM 1637 O O . PHE B 1 38 ? 4.336 21.156 4.355 1 95.75 38 PHE B O 1
ATOM 1644 N N . ASP B 1 39 ? 2.91 21.484 2.674 1 93.88 39 ASP B N 1
ATOM 1645 C CA . ASP B 1 39 ? 3.426 22.812 2.344 1 93.88 39 ASP B CA 1
ATOM 1646 C C . ASP B 1 39 ? 3.191 23.781 3.492 1 93.88 39 ASP B C 1
ATOM 1648 O O . ASP B 1 39 ? 3.996 24.688 3.715 1 93.88 39 ASP B O 1
ATOM 1652 N N . GLU B 1 40 ? 2.172 23.578 4.195 1 89.44 40 GLU B N 1
ATOM 1653 C CA . GLU B 1 40 ? 1.774 24.516 5.242 1 89.44 40 GLU B CA 1
ATOM 1654 C C . GLU B 1 40 ? 2.48 24.219 6.559 1 89.44 40 GLU B C 1
ATOM 1656 O O . GLU B 1 40 ? 2.469 25.031 7.484 1 89.44 40 GLU B O 1
ATOM 1661 N N . MET B 1 41 ? 3.102 23.141 6.594 1 90 41 MET B N 1
ATOM 1662 C CA . MET B 1 41 ? 3.809 22.781 7.82 1 90 41 MET B CA 1
ATOM 1663 C C . MET B 1 41 ? 5.004 23.703 8.047 1 90 41 MET B C 1
ATOM 1665 O O . MET B 1 41 ? 5.852 23.844 7.164 1 90 41 MET B O 1
ATOM 1669 N N . PRO B 1 42 ? 5 24.281 9.281 1 87.25 42 PRO B N 1
ATOM 1670 C CA . PRO B 1 42 ? 6.133 25.156 9.547 1 87.25 42 PRO B CA 1
ATOM 1671 C C . PRO B 1 42 ? 7.434 24.391 9.805 1 87.25 42 PRO B C 1
ATOM 1673 O O . PRO B 1 42 ? 8.516 24.906 9.508 1 87.25 42 PRO B O 1
ATOM 1676 N N . MET B 1 43 ? 7.293 23.25 10.414 1 90.56 43 MET B N 1
ATOM 1677 C CA . MET B 1 43 ? 8.43 22.375 10.672 1 90.56 43 MET B CA 1
ATOM 1678 C C . MET B 1 43 ? 8.227 21.016 10.008 1 90.56 43 MET B C 1
ATOM 1680 O O . MET B 1 43 ? 7.125 20.469 10.023 1 90.56 43 MET B O 1
ATOM 1684 N N . LYS B 1 44 ? 9.297 20.547 9.453 1 94.06 44 LYS B N 1
ATOM 1685 C CA . LYS B 1 44 ? 9.273 19.25 8.797 1 94.06 44 LYS B CA 1
ATOM 1686 C C . LYS B 1 44 ? 10.461 18.391 9.219 1 94.06 44 LYS B C 1
ATOM 1688 O O . LYS B 1 44 ? 11.57 18.906 9.391 1 94.06 44 LYS B O 1
ATOM 1693 N N . ASP B 1 45 ? 10.25 17.188 9.391 1 94.69 45 ASP B N 1
ATOM 1694 C CA . ASP B 1 45 ? 11.336 16.25 9.68 1 94.69 45 ASP B CA 1
ATOM 1695 C C . ASP B 1 45 ? 11.414 15.156 8.625 1 94.69 45 ASP B C 1
ATOM 1697 O O . ASP B 1 45 ? 10.766 15.242 7.582 1 94.69 45 ASP B O 1
ATOM 1701 N N . ALA B 1 46 ? 12.242 14.109 8.906 1 96 46 ALA B N 1
ATOM 1702 C CA . ALA B 1 46 ? 12.453 13.031 7.941 1 96 46 ALA B CA 1
ATOM 1703 C C . ALA B 1 46 ? 11.156 12.266 7.68 1 96 46 ALA B C 1
ATOM 1705 O O . ALA B 1 46 ? 10.883 11.867 6.547 1 96 46 ALA B O 1
ATOM 1706 N N . VAL B 1 47 ? 10.398 12.102 8.719 1 96.25 47 VAL B N 1
ATOM 1707 C CA . VAL B 1 47 ? 9.148 11.359 8.594 1 96.25 47 VAL B CA 1
ATOM 1708 C C . VAL B 1 47 ? 8.18 12.133 7.695 1 96.25 47 VAL B C 1
ATOM 1710 O O . VAL B 1 47 ? 7.492 11.539 6.859 1 96.25 47 VAL B O 1
ATOM 1713 N N . SER B 1 48 ? 8.078 13.469 7.844 1 96.56 48 SER B N 1
ATOM 1714 C CA . SER B 1 48 ? 7.223 14.312 7.012 1 96.56 48 SER B CA 1
ATOM 1715 C C . SER B 1 48 ? 7.551 14.133 5.531 1 96.56 48 SER B C 1
ATOM 1717 O O . SER B 1 48 ? 6.664 13.836 4.727 1 96.56 48 SER B O 1
ATOM 1719 N N . TRP B 1 49 ? 8.859 14.227 5.242 1 97.88 49 TRP B N 1
ATOM 1720 C CA . TRP B 1 49 ? 9.328 14.156 3.865 1 97.88 49 TRP B CA 1
ATOM 1721 C C . TRP B 1 49 ? 9.133 12.758 3.291 1 97.88 49 TRP B C 1
ATOM 1723 O O . TRP B 1 49 ? 8.641 12.602 2.17 1 97.88 49 TRP B O 1
ATOM 1733 N N . ASN B 1 50 ? 9.414 11.758 4.039 1 98.25 50 ASN B N 1
ATOM 1734 C CA . ASN B 1 50 ? 9.273 10.391 3.568 1 98.25 50 ASN B CA 1
ATOM 1735 C C . ASN B 1 50 ? 7.816 10.023 3.324 1 98.25 50 ASN B C 1
ATOM 1737 O O . ASN B 1 50 ? 7.508 9.25 2.412 1 98.25 50 ASN B O 1
ATOM 1741 N N . THR B 1 51 ? 6.965 10.531 4.176 1 97.81 51 THR B N 1
ATOM 1742 C CA . THR B 1 51 ? 5.551 10.188 4.062 1 97.81 51 THR B CA 1
ATOM 1743 C C . THR B 1 51 ? 4.961 10.734 2.766 1 97.81 51 THR B C 1
ATOM 1745 O O . THR B 1 51 ? 4.266 10.016 2.045 1 97.81 51 THR B O 1
ATOM 1748 N N . ILE B 1 52 ? 5.254 11.969 2.457 1 98 52 ILE B N 1
ATOM 1749 C CA . ILE B 1 52 ? 4.727 12.547 1.229 1 98 52 ILE B CA 1
ATOM 1750 C C . ILE B 1 52 ? 5.406 11.914 0.021 1 98 52 ILE B C 1
ATOM 1752 O O . ILE B 1 52 ? 4.773 11.695 -1.016 1 98 52 ILE B O 1
ATOM 1756 N N . LEU B 1 53 ? 6.703 11.578 0.124 1 98.56 53 LEU B N 1
ATOM 1757 C CA . LEU B 1 53 ? 7.418 10.883 -0.943 1 98.56 53 LEU B CA 1
ATOM 1758 C C . LEU B 1 53 ? 6.758 9.547 -1.257 1 98.56 53 LEU B C 1
ATOM 1760 O O . LEU B 1 53 ? 6.508 9.227 -2.422 1 98.56 53 LEU B O 1
ATOM 1764 N N . ASP B 1 54 ? 6.465 8.836 -0.258 1 97.81 54 ASP B N 1
ATOM 1765 C CA . ASP B 1 54 ? 5.801 7.543 -0.407 1 97.81 54 ASP B CA 1
ATOM 1766 C C . ASP B 1 54 ? 4.441 7.699 -1.082 1 97.81 54 ASP B C 1
ATOM 1768 O O . ASP B 1 54 ? 4.035 6.848 -1.879 1 97.81 54 ASP B O 1
ATOM 1772 N N . GLY B 1 55 ? 3.799 8.773 -0.735 1 96.69 55 GLY B N 1
ATOM 1773 C CA . GLY B 1 55 ? 2.521 9.047 -1.374 1 96.69 55 GLY B CA 1
ATOM 1774 C C . GLY B 1 55 ? 2.629 9.203 -2.879 1 96.69 55 GLY B C 1
ATOM 1775 O O . GLY B 1 55 ? 1.848 8.609 -3.627 1 96.69 55 GLY B O 1
ATOM 1776 N N . TYR B 1 56 ? 3.615 9.984 -3.316 1 97.44 56 TYR B N 1
ATOM 1777 C CA . TYR B 1 56 ? 3.822 10.188 -4.746 1 97.44 56 TYR B CA 1
ATOM 1778 C C . TYR B 1 56 ? 4.16 8.867 -5.441 1 97.44 56 TYR B C 1
ATOM 1780 O O . TYR B 1 56 ? 3.641 8.586 -6.523 1 97.44 56 TYR B O 1
ATOM 1788 N N . VAL B 1 57 ? 4.961 8.055 -4.805 1 97.19 57 VAL B N 1
ATOM 1789 C CA . VAL B 1 57 ? 5.418 6.801 -5.391 1 97.19 57 VAL B CA 1
ATOM 1790 C C . VAL B 1 57 ? 4.246 5.824 -5.504 1 97.19 57 VAL B C 1
ATOM 1792 O O . VAL B 1 57 ? 4.043 5.207 -6.551 1 97.19 57 VAL B O 1
ATOM 1795 N N . LYS B 1 58 ? 3.488 5.742 -4.5 1 93.44 58 LYS B N 1
ATOM 1796 C CA . LYS B 1 58 ? 2.332 4.848 -4.5 1 93.44 58 LYS B CA 1
ATOM 1797 C C . LYS B 1 58 ? 1.319 5.262 -5.566 1 93.44 58 LYS B C 1
ATOM 1799 O O . LYS B 1 58 ? 0.646 4.41 -6.148 1 93.44 58 LYS B O 1
ATOM 1804 N N . ALA B 1 59 ? 1.284 6.539 -5.844 1 93 59 ALA B N 1
ATOM 1805 C CA . ALA B 1 59 ? 0.337 7.062 -6.828 1 93 59 ALA B CA 1
ATOM 1806 C C . ALA B 1 59 ? 0.909 6.973 -8.242 1 93 59 ALA B C 1
ATOM 1808 O O . ALA B 1 59 ? 0.228 7.305 -9.211 1 93 59 ALA B O 1
ATOM 1809 N N . GLY B 1 60 ? 2.189 6.652 -8.359 1 93.62 60 GLY B N 1
ATOM 1810 C CA . GLY B 1 60 ? 2.826 6.543 -9.656 1 93.62 60 GLY B CA 1
ATOM 1811 C C . GLY B 1 60 ? 3.26 7.879 -10.227 1 93.62 60 GLY B C 1
ATOM 1812 O O . GLY B 1 60 ? 3.498 8 -11.43 1 93.62 60 GLY B O 1
ATOM 1813 N N . GLU B 1 61 ? 3.229 8.891 -9.398 1 96.12 61 GLU B N 1
ATOM 1814 C CA . GLU B 1 61 ? 3.66 10.219 -9.82 1 96.12 61 GLU B CA 1
ATOM 1815 C C . GLU B 1 61 ? 5.176 10.375 -9.703 1 96.12 61 GLU B C 1
ATOM 1817 O O . GLU B 1 61 ? 5.66 11.195 -8.922 1 96.12 61 GLU B O 1
ATOM 1822 N N . MET B 1 62 ? 5.938 9.719 -10.547 1 97.5 62 MET B N 1
ATOM 1823 C CA . MET B 1 62 ? 7.379 9.555 -10.367 1 97.5 62 MET B CA 1
ATOM 1824 C C . MET B 1 62 ? 8.117 10.859 -10.656 1 97.5 62 MET B C 1
ATOM 1826 O O . MET B 1 62 ? 9.148 11.141 -10.055 1 97.5 62 MET B O 1
ATOM 1830 N N . ASN B 1 63 ? 7.523 11.656 -11.609 1 97.69 63 ASN B N 1
ATOM 1831 C CA . ASN B 1 63 ? 8.156 12.945 -11.859 1 97.69 63 ASN B CA 1
ATOM 1832 C C . ASN B 1 63 ? 8.102 13.844 -10.625 1 97.69 63 ASN B C 1
ATOM 1834 O O . ASN B 1 63 ? 9.102 14.469 -10.258 1 97.69 63 ASN B O 1
ATOM 1838 N N . LYS B 1 64 ? 6.953 13.844 -10 1 97.69 64 LYS B N 1
ATOM 1839 C CA . LYS B 1 64 ? 6.793 14.633 -8.781 1 97.69 64 LYS B CA 1
ATOM 1840 C C . LYS B 1 64 ? 7.602 14.039 -7.633 1 97.69 64 LYS B C 1
ATOM 1842 O O . LYS B 1 64 ? 8.195 14.773 -6.84 1 97.69 64 LYS B O 1
ATOM 1847 N N . ALA B 1 65 ? 7.633 12.742 -7.574 1 98.38 65 ALA B N 1
ATOM 1848 C CA . ALA B 1 65 ? 8.422 12.062 -6.555 1 98.38 65 ALA B CA 1
ATOM 1849 C C . ALA B 1 65 ? 9.906 12.414 -6.68 1 98.38 65 ALA B C 1
ATOM 1851 O O . ALA B 1 65 ? 10.555 12.75 -5.688 1 98.38 65 ALA B O 1
ATOM 1852 N N . PHE B 1 66 ? 10.336 12.367 -7.863 1 98.44 66 PHE B N 1
ATOM 1853 C CA . PHE B 1 66 ? 11.75 12.648 -8.094 1 98.44 66 PHE B CA 1
ATOM 1854 C C . PHE B 1 66 ? 12.078 14.094 -7.762 1 98.44 66 PHE B C 1
ATOM 1856 O O . PHE B 1 66 ? 13.117 14.383 -7.168 1 98.44 66 PHE B O 1
ATOM 1863 N N . GLY B 1 67 ? 11.188 14.961 -8.219 1 98.06 67 GLY B N 1
ATOM 1864 C CA . GLY B 1 67 ? 11.383 16.359 -7.855 1 98.06 67 GLY B CA 1
ATOM 1865 C C . GLY B 1 67 ? 11.445 16.578 -6.359 1 98.06 67 GLY B C 1
ATOM 1866 O O . GLY B 1 67 ? 12.32 17.312 -5.871 1 98.06 67 GLY B O 1
ATOM 1867 N N . LEU B 1 68 ? 10.586 15.984 -5.66 1 98.38 68 LEU B N 1
ATOM 1868 C CA . LEU B 1 68 ? 10.578 16.094 -4.203 1 98.38 68 LEU B CA 1
ATOM 1869 C C . LEU B 1 68 ? 11.844 15.484 -3.609 1 98.38 68 LEU B C 1
ATOM 1871 O O . LEU B 1 68 ? 12.461 16.078 -2.723 1 98.38 68 LEU B O 1
ATOM 1875 N N . PHE B 1 69 ? 12.203 14.383 -4.055 1 98.69 69 PHE B N 1
ATOM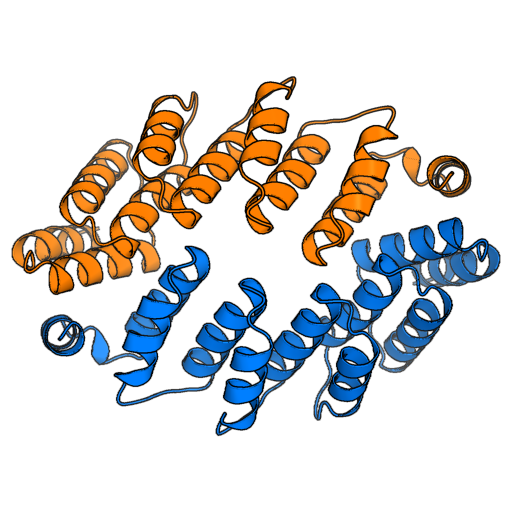 1876 C CA . PHE B 1 69 ? 13.391 13.664 -3.605 1 98.69 69 PHE B CA 1
ATOM 1877 C C . PHE B 1 69 ? 14.625 14.555 -3.709 1 98.69 69 PHE B C 1
ATOM 1879 O O . PHE B 1 69 ? 15.422 14.625 -2.773 1 98.69 69 PHE B O 1
ATOM 1886 N N . GLU B 1 70 ? 14.695 15.227 -4.785 1 98 70 GLU B N 1
ATOM 1887 C CA . GLU B 1 70 ? 15.836 16.109 -5.02 1 98 70 GLU B CA 1
ATOM 1888 C C . GLU B 1 70 ? 15.812 17.297 -4.062 1 98 70 GLU B C 1
ATOM 1890 O O . GLU B 1 70 ? 16.875 17.828 -3.697 1 98 70 GLU B O 1
ATOM 1895 N N . SER B 1 71 ? 14.688 17.656 -3.619 1 97.06 71 SER B N 1
ATOM 1896 C CA . SER B 1 71 ? 14.547 18.844 -2.793 1 97.06 71 SER B CA 1
ATOM 1897 C C . SER B 1 71 ? 14.633 18.5 -1.31 1 97.06 71 SER B C 1
ATOM 1899 O O . SER B 1 71 ? 14.664 19.406 -0.463 1 97.06 71 SER B O 1
ATOM 1901 N N . MET B 1 72 ? 14.734 17.25 -0.986 1 98.06 72 MET B N 1
ATOM 1902 C CA . MET B 1 72 ? 14.797 16.859 0.417 1 98.06 72 MET B CA 1
ATOM 1903 C C . MET B 1 72 ? 16.094 17.328 1.064 1 98.06 72 MET B C 1
ATOM 1905 O O . MET B 1 72 ? 17.172 17.125 0.508 1 98.06 72 MET B O 1
ATOM 1909 N N . PRO B 1 73 ? 15.93 17.922 2.258 1 96.88 73 PRO B N 1
ATOM 1910 C CA . PRO B 1 73 ? 17.141 18.344 2.943 1 96.88 73 PRO B CA 1
ATOM 1911 C C . PRO B 1 73 ? 18.078 17.188 3.275 1 96.88 73 PRO B C 1
ATOM 1913 O O . PRO B 1 73 ? 19.312 17.344 3.205 1 96.88 73 PRO B O 1
ATOM 1916 N N . GLU B 1 74 ? 17.531 16.125 3.674 1 96.31 74 GLU B N 1
ATOM 1917 C CA . GLU B 1 74 ? 18.266 14.891 3.949 1 96.31 74 GLU B CA 1
ATOM 1918 C C . GLU B 1 74 ? 17.562 13.68 3.342 1 96.31 74 GLU B C 1
ATOM 1920 O O . GLU B 1 74 ? 16.344 13.562 3.424 1 96.31 74 GLU B O 1
ATOM 1925 N N . ARG B 1 75 ? 18.391 12.875 2.738 1 97.56 75 ARG B N 1
ATOM 1926 C CA . ARG B 1 75 ? 17.906 11.633 2.16 1 97.56 75 ARG B CA 1
ATOM 1927 C C . ARG B 1 75 ? 18.484 10.422 2.885 1 97.56 75 ARG B C 1
ATOM 1929 O O . ARG B 1 75 ? 19.703 10.211 2.875 1 97.56 75 ARG B O 1
ATOM 1936 N N . ASN B 1 76 ? 17.641 9.68 3.477 1 97.81 76 ASN B N 1
ATOM 1937 C CA . ASN B 1 76 ? 18.078 8.492 4.207 1 97.81 76 ASN B CA 1
ATOM 1938 C C . ASN B 1 76 ? 17.719 7.211 3.469 1 97.81 76 ASN B C 1
ATOM 1940 O O . ASN B 1 76 ? 17.281 7.258 2.318 1 97.81 76 ASN B O 1
ATOM 1944 N N . VAL B 1 77 ? 17.891 6.098 4.145 1 98.25 77 VAL B N 1
ATOM 1945 C CA . VAL B 1 77 ? 17.734 4.801 3.492 1 98.25 77 VAL B CA 1
ATOM 1946 C C . VAL B 1 77 ? 16.281 4.605 3.086 1 98.25 77 VAL B C 1
ATOM 1948 O O . VAL B 1 77 ? 15.992 3.984 2.059 1 98.25 77 VAL B O 1
ATOM 1951 N N . VAL B 1 78 ? 15.367 5.172 3.863 1 98.25 78 VAL B N 1
ATOM 1952 C CA . VAL B 1 78 ? 13.945 5.051 3.574 1 98.25 78 VAL B CA 1
ATOM 1953 C C . VAL B 1 78 ? 13.609 5.812 2.297 1 98.25 78 VAL B C 1
ATOM 1955 O O . VAL B 1 78 ? 12.922 5.289 1.414 1 98.25 78 VAL B O 1
ATOM 1958 N N . SER B 1 79 ? 14.078 7.051 2.178 1 98.56 79 SER B N 1
ATOM 1959 C CA . SER B 1 79 ? 13.797 7.855 0.993 1 98.56 79 SER B CA 1
ATOM 1960 C C . SER B 1 79 ? 14.375 7.207 -0.263 1 98.56 79 SER B C 1
ATOM 1962 O O . SER B 1 79 ? 13.688 7.102 -1.282 1 98.56 79 SER B O 1
ATOM 1964 N N . TRP B 1 80 ? 15.633 6.695 -0.169 1 98.69 80 TRP B N 1
ATOM 1965 C CA . TRP B 1 80 ? 16.281 6.047 -1.305 1 98.69 80 TRP B CA 1
ATOM 1966 C C . TRP B 1 80 ? 15.547 4.77 -1.692 1 98.69 80 TRP B C 1
ATOM 1968 O O . TRP B 1 80 ? 15.266 4.535 -2.871 1 98.69 80 TRP B O 1
ATOM 1978 N N . SER B 1 81 ? 15.211 3.971 -0.735 1 98.62 81 SER B N 1
ATOM 1979 C CA . SER B 1 81 ? 14.508 2.719 -0.994 1 98.62 81 SER B CA 1
ATOM 1980 C C . SER B 1 81 ? 13.148 2.971 -1.638 1 98.62 81 SER B C 1
ATOM 1982 O O . SER B 1 81 ? 12.719 2.215 -2.512 1 98.62 81 SER B O 1
ATOM 1984 N N . THR B 1 82 ? 12.516 3.998 -1.154 1 98.62 82 THR B N 1
ATOM 1985 C CA . THR B 1 82 ? 11.219 4.367 -1.709 1 98.62 82 THR B CA 1
ATOM 1986 C C . THR B 1 82 ? 11.336 4.703 -3.193 1 98.62 82 THR B C 1
ATOM 1988 O O . THR B 1 82 ? 10.531 4.25 -4.004 1 98.62 82 THR B O 1
ATOM 1991 N N . MET B 1 83 ? 12.367 5.434 -3.562 1 98.69 83 MET B N 1
ATOM 1992 C CA . MET B 1 83 ? 12.578 5.805 -4.957 1 98.69 83 MET B CA 1
ATOM 1993 C C . MET B 1 83 ? 12.922 4.578 -5.801 1 98.69 83 MET B C 1
ATOM 1995 O O . MET B 1 83 ? 12.406 4.418 -6.906 1 98.69 83 MET B O 1
ATOM 1999 N N . VAL B 1 84 ? 13.734 3.703 -5.293 1 98.62 84 VAL B N 1
ATOM 2000 C CA . VAL B 1 84 ? 14.086 2.475 -6 1 98.62 84 VAL B CA 1
ATOM 2001 C C . VAL B 1 84 ? 12.828 1.641 -6.23 1 98.62 84 VAL B C 1
ATOM 2003 O O . VAL B 1 84 ? 12.578 1.17 -7.344 1 98.62 84 VAL B O 1
ATOM 2006 N N . SER B 1 85 ? 12.047 1.528 -5.25 1 97.94 85 SER B N 1
ATOM 2007 C CA . SER B 1 85 ? 10.805 0.775 -5.348 1 97.94 85 SER B CA 1
ATOM 2008 C C . SER B 1 85 ? 9.883 1.372 -6.402 1 97.94 85 SER B C 1
ATOM 2010 O O . SER B 1 85 ? 9.258 0.641 -7.172 1 97.94 85 SER B O 1
ATOM 2012 N N . GLY B 1 86 ? 9.852 2.662 -6.371 1 97.81 86 GLY B N 1
ATOM 2013 C CA . GLY B 1 86 ? 9.008 3.342 -7.34 1 97.81 86 GLY B CA 1
ATOM 2014 C C . GLY B 1 86 ? 9.398 3.059 -8.781 1 97.81 86 GLY B C 1
ATOM 2015 O O . GLY B 1 86 ? 8.539 2.777 -9.617 1 97.81 86 GLY B O 1
ATOM 2016 N N . TYR B 1 87 ? 10.602 3.107 -9.047 1 97.94 87 TYR B N 1
ATOM 2017 C CA . TYR B 1 87 ? 11.047 2.885 -10.414 1 97.94 87 TYR B CA 1
ATOM 2018 C C . TYR B 1 87 ? 10.938 1.413 -10.797 1 97.94 87 TYR B C 1
ATOM 2020 O O . TYR B 1 87 ? 10.672 1.084 -11.953 1 97.94 87 TYR B O 1
ATOM 2028 N N . CYS B 1 88 ? 11.07 0.493 -9.844 1 96.94 88 CYS B N 1
ATOM 2029 C CA . CYS B 1 88 ? 10.789 -0.912 -10.117 1 96.94 88 CYS B CA 1
ATOM 2030 C C . CYS B 1 88 ? 9.336 -1.103 -10.547 1 96.94 88 CYS B C 1
ATOM 2032 O O . CYS B 1 88 ? 9.07 -1.765 -11.547 1 96.94 88 CYS B O 1
ATOM 2034 N N . LYS B 1 89 ? 8.508 -0.505 -9.844 1 95.06 89 LYS B N 1
ATOM 2035 C CA . LYS B 1 89 ? 7.086 -0.619 -10.141 1 95.06 89 LYS B CA 1
ATOM 2036 C C . LYS B 1 89 ? 6.758 -0.011 -11.5 1 95.06 89 LYS B C 1
ATOM 2038 O O . LYS B 1 89 ? 5.926 -0.544 -12.234 1 95.06 89 LYS B O 1
ATOM 2043 N N . ALA B 1 90 ? 7.465 1.06 -11.82 1 95.12 90 ALA B N 1
ATOM 2044 C CA . ALA B 1 90 ? 7.227 1.757 -13.086 1 95.12 90 ALA B CA 1
ATOM 2045 C C . ALA B 1 90 ? 7.863 1.009 -14.25 1 95.12 90 ALA B C 1
ATOM 2047 O O . ALA B 1 90 ? 7.625 1.343 -15.414 1 95.12 90 ALA B O 1
ATOM 2048 N N . GLY B 1 91 ? 8.734 0.073 -13.945 1 94.31 91 GLY B N 1
ATOM 2049 C CA . GLY B 1 91 ? 9.352 -0.729 -14.992 1 94.31 91 GLY B CA 1
ATOM 2050 C C . GLY B 1 91 ? 10.656 -0.136 -15.508 1 94.31 91 GLY B C 1
ATOM 2051 O O . GLY B 1 91 ? 11.219 -0.622 -16.484 1 94.31 91 GLY B O 1
ATOM 2052 N N . ASP B 1 92 ? 11.023 0.97 -14.953 1 97.25 92 ASP B N 1
ATOM 2053 C CA . ASP B 1 92 ? 12.305 1.57 -15.32 1 97.25 92 ASP B CA 1
ATOM 2054 C C . ASP B 1 92 ? 13.438 1.005 -14.469 1 97.25 92 ASP B C 1
ATOM 2056 O O . ASP B 1 92 ? 13.922 1.67 -13.547 1 97.25 92 ASP B O 1
ATOM 2060 N N . MET B 1 93 ? 13.953 -0.15 -14.836 1 97.81 93 MET B N 1
ATOM 2061 C CA . MET B 1 93 ? 14.945 -0.863 -14.031 1 97.81 93 MET B CA 1
ATOM 2062 C C . MET B 1 93 ? 16.312 -0.202 -14.148 1 97.81 93 MET B C 1
ATOM 2064 O O . MET B 1 93 ? 17.141 -0.335 -13.25 1 97.81 93 MET B O 1
ATOM 2068 N N . GLU B 1 94 ? 16.5 0.46 -15.234 1 98.12 94 GLU B N 1
ATOM 2069 C CA . GLU B 1 94 ? 17.766 1.181 -15.367 1 98.12 94 GLU B CA 1
ATOM 2070 C C . GLU B 1 94 ? 17.891 2.277 -14.312 1 98.12 94 GLU B C 1
ATOM 2072 O O . GLU B 1 94 ? 18.906 2.379 -13.633 1 98.12 94 GLU B O 1
ATOM 2077 N N . MET B 1 95 ? 16.828 3.035 -14.219 1 98.25 95 MET B N 1
ATOM 2078 C CA . MET B 1 95 ? 16.844 4.094 -13.219 1 98.25 95 MET B CA 1
ATOM 2079 C C . MET B 1 95 ? 16.859 3.508 -11.812 1 98.25 95 MET B C 1
ATOM 2081 O O . MET B 1 95 ? 17.547 4.02 -10.93 1 98.25 95 MET B O 1
ATOM 2085 N N . ALA B 1 96 ? 16.125 2.445 -11.562 1 98.56 96 ALA B N 1
ATOM 2086 C CA . ALA B 1 96 ? 16.094 1.777 -10.266 1 98.56 96 ALA B CA 1
ATOM 2087 C C . ALA B 1 96 ? 17.5 1.333 -9.859 1 98.56 96 ALA B C 1
ATOM 2089 O O . ALA B 1 96 ? 17.938 1.582 -8.734 1 98.56 96 ALA B O 1
ATOM 2090 N N . ARG B 1 97 ? 18.188 0.755 -10.773 1 98.62 97 ARG B N 1
ATOM 2091 C CA . ARG B 1 97 ? 19.531 0.271 -10.5 1 98.62 97 ARG B CA 1
ATOM 2092 C C . ARG B 1 97 ? 20.5 1.432 -10.258 1 98.62 97 ARG B C 1
ATOM 2094 O O . ARG B 1 97 ? 21.344 1.37 -9.359 1 98.62 97 ARG B O 1
ATOM 2101 N N . MET B 1 98 ? 20.359 2.396 -11.062 1 98.62 98 MET B N 1
ATOM 2102 C CA . MET B 1 98 ? 21.219 3.566 -10.898 1 98.62 98 MET B CA 1
ATOM 2103 C C . MET B 1 98 ? 21.078 4.16 -9.5 1 98.62 98 MET B C 1
ATOM 2105 O O . MET B 1 98 ? 22.078 4.434 -8.828 1 98.62 98 MET B O 1
ATOM 2109 N N . LEU B 1 99 ? 19.891 4.328 -9.078 1 98.75 99 LEU B N 1
ATOM 2110 C CA . LEU B 1 99 ? 19.641 4.879 -7.754 1 98.75 99 LEU B CA 1
ATOM 2111 C C . LEU B 1 99 ? 20.125 3.928 -6.664 1 98.75 99 LEU B C 1
ATOM 2113 O O . LEU B 1 99 ? 20.734 4.355 -5.688 1 98.75 99 LEU B O 1
ATOM 2117 N N . PHE B 1 100 ? 19.859 2.709 -6.852 1 98.81 100 PHE B N 1
ATOM 2118 C CA . PHE B 1 100 ? 20.297 1.708 -5.891 1 98.81 100 PHE B CA 1
ATOM 2119 C C . PHE B 1 100 ? 21.812 1.761 -5.707 1 98.81 100 PHE B C 1
ATOM 2121 O O . PHE B 1 100 ? 22.297 1.731 -4.578 1 98.81 100 PHE B O 1
ATOM 2128 N N . ASP B 1 101 ? 22.469 1.873 -6.766 1 98.62 101 ASP B N 1
ATOM 2129 C CA . ASP B 1 101 ? 23.938 1.896 -6.723 1 98.62 101 ASP B CA 1
ATOM 2130 C C . ASP B 1 101 ? 24.438 3.158 -6.031 1 98.62 101 ASP B C 1
ATOM 2132 O O . ASP B 1 101 ? 25.5 3.143 -5.402 1 98.62 101 ASP B O 1
ATOM 2136 N N . ARG B 1 102 ? 23.688 4.145 -6.09 1 98.06 102 ARG B N 1
ATOM 2137 C CA . ARG B 1 102 ? 24.109 5.43 -5.547 1 98.06 102 ARG B CA 1
ATOM 2138 C C . ARG B 1 102 ? 23.688 5.57 -4.086 1 98.06 102 ARG B C 1
ATOM 2140 O O . ARG B 1 102 ? 24.031 6.559 -3.43 1 98.06 102 ARG B O 1
ATOM 2147 N N . MET B 1 103 ? 23 4.629 -3.561 1 98.38 103 MET B N 1
ATOM 2148 C CA . MET B 1 103 ? 22.594 4.699 -2.158 1 98.38 103 MET B CA 1
ATOM 2149 C C . MET B 1 103 ? 23.812 4.723 -1.241 1 98.38 103 MET B C 1
ATOM 2151 O O . MET B 1 103 ? 24.688 3.859 -1.339 1 98.38 103 MET B O 1
ATOM 2155 N N . PRO B 1 104 ? 23.781 5.668 -0.32 1 97.88 104 PRO B N 1
ATOM 2156 C CA . PRO B 1 104 ? 24.891 5.695 0.635 1 97.88 104 PRO B CA 1
ATOM 2157 C C . PRO B 1 104 ? 24.875 4.504 1.591 1 97.88 104 PRO B C 1
ATOM 2159 O O . PRO B 1 104 ? 25.938 4.012 1.987 1 97.88 104 PRO B O 1
ATOM 2162 N N . VAL B 1 105 ? 23.781 4.141 2.023 1 97.5 105 VAL B N 1
ATOM 2163 C CA . VAL B 1 105 ? 23.578 2.992 2.9 1 97.5 105 VAL B CA 1
ATOM 2164 C C . VAL B 1 105 ? 22.516 2.064 2.299 1 97.5 105 VAL B C 1
ATOM 2166 O O . VAL B 1 105 ? 21.5 2.523 1.785 1 97.5 105 VAL B O 1
ATOM 2169 N N . LYS B 1 106 ? 22.828 0.785 2.387 1 97.5 106 LYS B N 1
ATOM 2170 C CA . LYS B 1 106 ? 21.891 -0.238 1.93 1 97.5 106 LYS B CA 1
ATOM 2171 C C . LYS B 1 106 ? 21.516 -1.189 3.062 1 97.5 106 LYS B C 1
ATOM 2173 O O . LYS B 1 106 ? 22.328 -1.425 3.971 1 97.5 106 LYS B O 1
ATOM 2178 N N . ASN B 1 107 ? 20.344 -1.64 2.982 1 97.06 107 ASN B N 1
ATOM 2179 C CA . ASN B 1 107 ? 19.891 -2.59 3.992 1 97.06 107 ASN B CA 1
ATOM 2180 C C . ASN B 1 107 ? 19.047 -3.699 3.375 1 97.06 107 ASN B C 1
ATOM 2182 O O . ASN B 1 107 ? 18.969 -3.814 2.15 1 97.06 107 ASN B O 1
ATOM 2186 N N . LEU B 1 108 ? 18.5 -4.543 4.27 1 96.5 108 LEU B N 1
ATOM 2187 C CA . LEU B 1 108 ? 17.734 -5.695 3.812 1 96.5 108 LEU B CA 1
ATOM 2188 C C . LEU B 1 108 ? 16.578 -5.262 2.914 1 96.5 108 LEU B C 1
ATOM 2190 O O . LEU B 1 108 ? 16.312 -5.895 1.89 1 96.5 108 LEU B O 1
ATOM 2194 N N . VAL B 1 109 ? 15.961 -4.199 3.273 1 96.81 109 VAL B N 1
ATOM 2195 C CA . VAL B 1 109 ? 14.789 -3.719 2.545 1 96.81 109 VAL B CA 1
ATOM 2196 C C . VAL B 1 109 ? 15.195 -3.279 1.141 1 96.81 109 VAL B C 1
ATOM 2198 O O . VAL B 1 109 ? 14.586 -3.693 0.152 1 96.81 109 VAL B O 1
ATOM 2201 N N . SER B 1 110 ? 16.203 -2.447 1.006 1 97.94 110 SER B N 1
ATOM 2202 C CA . SER B 1 110 ? 16.625 -1.945 -0.298 1 97.94 110 SER B CA 1
ATOM 2203 C C . SER B 1 110 ? 17.125 -3.076 -1.193 1 97.94 110 SER B C 1
ATOM 2205 O O . SER B 1 110 ? 16.828 -3.104 -2.391 1 97.94 110 SER B O 1
ATOM 2207 N N . TRP B 1 111 ? 17.812 -4.074 -0.617 1 97.75 111 TRP B N 1
ATOM 2208 C CA . TRP B 1 111 ? 18.266 -5.227 -1.388 1 97.75 111 TRP B CA 1
ATOM 2209 C C . TRP B 1 111 ? 17.094 -6.066 -1.871 1 97.75 111 TRP B C 1
ATOM 2211 O O . TRP B 1 111 ? 17.062 -6.496 -3.025 1 97.75 111 TRP B O 1
ATOM 2221 N N . THR B 1 112 ? 16.156 -6.25 -0.989 1 96.38 112 THR B N 1
ATOM 2222 C CA . THR B 1 112 ? 14.977 -7.023 -1.354 1 96.38 112 THR B CA 1
ATOM 2223 C C . THR B 1 112 ? 14.227 -6.355 -2.502 1 96.38 112 THR B C 1
ATOM 2225 O O . THR B 1 112 ? 13.773 -7.027 -3.434 1 96.38 112 THR B O 1
ATOM 2228 N N . ILE B 1 113 ? 14.133 -5.105 -2.445 1 97.19 113 ILE B N 1
ATOM 2229 C CA . ILE B 1 113 ? 13.414 -4.34 -3.461 1 97.19 113 ILE B CA 1
ATOM 2230 C C . ILE B 1 113 ? 14.062 -4.559 -4.824 1 97.19 113 ILE B C 1
ATOM 2232 O O . ILE B 1 113 ? 13.383 -4.875 -5.801 1 97.19 113 ILE B O 1
ATOM 2236 N N . ILE B 1 114 ? 15.391 -4.398 -4.941 1 98.12 114 ILE B N 1
ATOM 2237 C CA . ILE B 1 114 ? 16.047 -4.438 -6.242 1 98.12 114 ILE B CA 1
ATOM 2238 C C . ILE B 1 114 ? 16.047 -5.867 -6.777 1 98.12 114 ILE B C 1
ATOM 2240 O O . ILE B 1 114 ? 15.82 -6.09 -7.969 1 98.12 114 ILE B O 1
ATOM 2244 N N . VAL B 1 115 ? 16.203 -6.84 -5.953 1 96.88 115 VAL B N 1
ATOM 2245 C CA . VAL B 1 115 ? 16.219 -8.234 -6.371 1 96.88 115 VAL B CA 1
ATOM 2246 C C . VAL B 1 115 ? 14.828 -8.641 -6.863 1 96.88 115 VAL B C 1
ATOM 2248 O O . VAL B 1 115 ? 14.68 -9.18 -7.961 1 96.88 115 VAL B O 1
ATOM 2251 N N . SER B 1 116 ? 13.875 -8.352 -6.09 1 96 116 SER B N 1
ATOM 2252 C CA . SER B 1 116 ? 12.508 -8.68 -6.469 1 96 116 SER B CA 1
ATOM 2253 C C . SER B 1 116 ? 12.078 -7.918 -7.719 1 96 116 SER B C 1
ATOM 2255 O O . SER B 1 116 ? 11.344 -8.445 -8.555 1 96 116 SER B O 1
ATOM 2257 N N . GLY B 1 117 ? 12.516 -6.703 -7.801 1 97 117 GLY B N 1
ATOM 2258 C CA . GLY B 1 117 ? 12.219 -5.914 -8.984 1 97 117 GLY B CA 1
ATOM 2259 C C . GLY B 1 117 ? 12.688 -6.562 -10.266 1 97 117 GLY B C 1
ATOM 2260 O O . GLY B 1 117 ? 11.914 -6.699 -11.219 1 97 117 GLY B O 1
ATOM 2261 N N . TYR B 1 118 ? 13.875 -6.977 -10.281 1 97.25 118 TYR B N 1
ATOM 2262 C CA . TYR B 1 118 ? 14.398 -7.66 -11.453 1 97.25 118 TYR B CA 1
ATOM 2263 C C . TYR B 1 118 ? 13.625 -8.945 -11.727 1 97.25 118 TYR B C 1
ATOM 2265 O O . TYR B 1 118 ? 13.297 -9.242 -12.875 1 97.25 118 TYR B O 1
ATOM 2273 N N . ALA B 1 119 ? 13.352 -9.664 -10.68 1 95.38 119 ALA B N 1
ATOM 2274 C CA . ALA B 1 119 ? 12.711 -10.969 -10.828 1 95.38 119 ALA B CA 1
ATOM 2275 C C . ALA B 1 119 ? 11.32 -10.828 -11.453 1 95.38 119 ALA B C 1
ATOM 2277 O O . ALA B 1 119 ? 11 -11.523 -12.422 1 95.38 119 ALA B O 1
ATOM 2278 N N . VAL B 1 120 ? 10.578 -9.922 -11.023 1 94.62 120 VAL B N 1
ATOM 2279 C CA . VAL B 1 120 ? 9.188 -9.844 -11.453 1 94.62 120 VAL B CA 1
ATOM 2280 C C . VAL B 1 120 ? 9.109 -9.211 -12.836 1 94.62 120 VAL B C 1
ATOM 2282 O O . VAL B 1 120 ? 8.094 -9.328 -13.531 1 94.62 120 VAL B O 1
ATOM 2285 N N . LYS B 1 121 ? 10.164 -8.547 -13.227 1 95.31 121 LYS B N 1
ATOM 2286 C CA . LYS B 1 121 ? 10.203 -7.977 -14.57 1 95.31 121 LYS B CA 1
ATOM 2287 C C . LYS B 1 121 ? 10.781 -8.969 -15.57 1 95.31 121 LYS B C 1
ATOM 2289 O O . LYS B 1 121 ? 10.977 -8.633 -16.75 1 95.31 121 LYS B O 1
ATOM 2294 N N . GLY B 1 122 ? 11.141 -10.125 -15.109 1 92.62 122 GLY B N 1
ATOM 2295 C CA . GLY B 1 122 ? 11.609 -11.18 -15.992 1 92.62 122 GLY B CA 1
ATOM 2296 C C . GLY B 1 122 ? 13.086 -11.094 -16.297 1 92.62 122 GLY B C 1
ATOM 2297 O O . GLY B 1 122 ? 13.57 -11.703 -17.25 1 92.62 122 GLY B O 1
ATOM 2298 N N . LEU B 1 123 ? 13.758 -10.289 -15.617 1 95.56 123 LEU B N 1
ATOM 2299 C CA . LEU B 1 123 ? 15.203 -10.141 -15.797 1 95.56 123 LEU B CA 1
ATOM 2300 C C . LEU B 1 123 ? 15.969 -11.062 -14.852 1 95.56 123 LEU B C 1
ATOM 2302 O O . LEU B 1 123 ? 16.656 -10.594 -13.945 1 95.56 123 LEU B O 1
ATOM 2306 N N . ALA B 1 124 ? 15.969 -12.297 -15.164 1 93.81 124 ALA B N 1
ATOM 2307 C CA . ALA B 1 124 ? 16.438 -13.367 -14.289 1 93.81 124 ALA B CA 1
ATOM 2308 C C . ALA B 1 124 ? 17.938 -13.234 -14.016 1 93.81 124 ALA B C 1
ATOM 2310 O O . ALA B 1 124 ? 18.391 -13.375 -12.875 1 93.81 124 ALA B O 1
ATOM 2311 N N . LYS B 1 125 ? 18.656 -12.891 -15 1 94.75 125 LYS B N 1
ATOM 2312 C CA . LYS B 1 125 ? 20.109 -12.789 -14.828 1 94.75 125 LYS B CA 1
ATOM 2313 C C . LYS B 1 125 ? 20.469 -11.641 -13.883 1 94.75 125 LYS B C 1
ATOM 2315 O O . LYS B 1 125 ? 21.297 -11.805 -12.984 1 94.75 125 LYS B O 1
ATOM 2320 N N . ASP B 1 126 ? 19.797 -10.562 -14.117 1 96.69 126 ASP B N 1
ATOM 2321 C CA . ASP B 1 126 ? 20.031 -9.414 -13.242 1 96.69 126 ASP B CA 1
ATOM 2322 C C . ASP B 1 126 ? 19.578 -9.711 -11.82 1 96.69 126 ASP B C 1
ATOM 2324 O O . ASP B 1 126 ? 20.203 -9.273 -10.852 1 96.69 126 ASP B O 1
ATOM 2328 N N . ALA B 1 127 ? 18.484 -10.414 -11.664 1 96.12 127 ALA B N 1
ATOM 2329 C CA . ALA B 1 127 ? 18 -10.805 -10.352 1 96.12 127 ALA B CA 1
ATOM 2330 C C . ALA B 1 127 ? 19 -11.68 -9.617 1 96.12 127 ALA B C 1
ATOM 2332 O O . ALA B 1 127 ? 19.297 -11.445 -8.445 1 96.12 127 ALA B O 1
ATOM 2333 N N . ILE B 1 128 ? 19.547 -12.586 -10.297 1 93.69 128 ILE B N 1
ATOM 2334 C CA . ILE B 1 128 ? 20.516 -13.516 -9.711 1 93.69 128 ILE B CA 1
ATOM 2335 C C . ILE B 1 128 ? 21.781 -12.758 -9.328 1 93.69 128 ILE B C 1
ATOM 2337 O O . ILE B 1 128 ? 22.328 -12.961 -8.242 1 93.69 128 ILE B O 1
ATOM 2341 N N . ARG B 1 129 ? 22.203 -11.945 -10.227 1 95.44 129 ARG B N 1
ATOM 2342 C CA . ARG B 1 129 ? 23.391 -11.141 -9.938 1 95.44 129 ARG B CA 1
ATOM 2343 C C . ARG B 1 129 ? 23.188 -10.289 -8.688 1 95.44 129 ARG B C 1
ATOM 2345 O O . ARG B 1 129 ? 24.062 -10.219 -7.828 1 95.44 129 ARG B O 1
ATOM 2352 N N . SER B 1 130 ? 22.078 -9.656 -8.609 1 96.75 130 SER B N 1
ATOM 2353 C CA . SER B 1 130 ? 21.766 -8.828 -7.449 1 96.75 130 SER B CA 1
ATOM 2354 C C . SER B 1 130 ? 21.625 -9.672 -6.184 1 96.75 130 SER B C 1
ATOM 2356 O O . SER B 1 130 ? 22 -9.242 -5.098 1 96.75 130 SER B O 1
ATOM 2358 N N . PHE B 1 131 ? 21.109 -10.805 -6.328 1 95.62 131 PHE B N 1
ATOM 2359 C CA . PHE B 1 131 ? 21 -11.75 -5.215 1 95.62 131 PHE B CA 1
ATOM 2360 C C . PHE B 1 131 ? 22.375 -12.133 -4.695 1 95.62 131 PHE B C 1
ATOM 2362 O O . PHE B 1 131 ? 22.609 -12.172 -3.484 1 95.62 131 PHE B O 1
ATOM 2369 N N . GLU B 1 132 ? 23.219 -12.383 -5.547 1 93.94 132 GLU B N 1
ATOM 2370 C CA . GLU B 1 132 ? 24.578 -12.734 -5.16 1 93.94 132 GLU B CA 1
ATOM 2371 C C . GLU B 1 132 ? 25.266 -11.57 -4.441 1 93.94 132 GLU B C 1
ATOM 2373 O O . GLU B 1 132 ? 25.953 -11.773 -3.443 1 93.94 132 GLU B O 1
ATOM 2378 N N . GLN B 1 133 ? 25.078 -10.43 -4.961 1 96.25 133 GLN B N 1
ATOM 2379 C CA . GLN B 1 133 ? 25.625 -9.242 -4.312 1 96.25 133 GLN B CA 1
ATOM 2380 C C . GLN B 1 133 ? 25.031 -9.062 -2.916 1 96.25 133 GLN B C 1
ATOM 2382 O O . GLN B 1 133 ? 25.734 -8.648 -1.988 1 96.25 133 GLN B O 1
ATOM 2387 N N . MET B 1 134 ? 23.734 -9.367 -2.789 1 96.06 134 MET B N 1
ATOM 2388 C CA . MET B 1 134 ? 23.078 -9.305 -1.493 1 96.06 134 MET B CA 1
ATOM 2389 C C . MET B 1 134 ? 23.719 -10.266 -0.501 1 96.06 134 MET B C 1
ATOM 2391 O O . MET B 1 134 ? 23.969 -9.906 0.649 1 96.06 134 MET B O 1
ATOM 2395 N N . GLU B 1 135 ? 24 -11.406 -0.92 1 92.56 135 GLU B N 1
ATOM 2396 C CA . GLU B 1 135 ? 24.656 -12.406 -0.089 1 92.56 135 GLU B CA 1
ATOM 2397 C C . GLU B 1 135 ? 26.062 -11.969 0.309 1 92.56 135 GLU B C 1
ATOM 2399 O O . GLU B 1 135 ? 26.484 -12.188 1.445 1 92.56 135 GLU B O 1
ATOM 2404 N N . GLU B 1 136 ? 26.734 -11.406 -0.62 1 94.69 136 GLU B N 1
ATOM 2405 C CA . GLU B 1 136 ? 28.062 -10.906 -0.343 1 94.69 136 GLU B CA 1
ATOM 2406 C C . GLU B 1 136 ? 28.047 -9.82 0.728 1 94.69 136 GLU B C 1
ATOM 2408 O O . GLU B 1 136 ? 29.016 -9.656 1.479 1 94.69 136 GLU B O 1
ATOM 2413 N N . ALA B 1 137 ? 26.953 -9.125 0.752 1 95.12 137 ALA B N 1
ATOM 2414 C CA . ALA B 1 137 ? 26.797 -8.07 1.749 1 95.12 137 ALA B CA 1
ATOM 2415 C C . ALA B 1 137 ? 26.375 -8.648 3.098 1 95.12 137 ALA B C 1
ATOM 2417 O O . ALA B 1 137 ? 26.172 -7.91 4.062 1 95.12 137 ALA B O 1
ATOM 2418 N N . GLY B 1 138 ? 26.188 -9.992 3.154 1 93.81 138 GLY B N 1
ATOM 2419 C CA . GLY B 1 138 ? 25.891 -10.672 4.402 1 93.81 138 GLY B CA 1
ATOM 2420 C C . GLY B 1 138 ? 24.406 -10.727 4.711 1 93.81 138 GLY B C 1
ATOM 2421 O O . GLY B 1 138 ? 24.016 -10.922 5.863 1 93.81 138 GLY B O 1
ATOM 2422 N N . LEU B 1 139 ? 23.594 -10.484 3.727 1 94.06 139 LEU B N 1
ATOM 2423 C CA . LEU B 1 139 ? 22.141 -10.484 3.904 1 94.06 139 LEU B CA 1
ATOM 2424 C C . LEU B 1 139 ? 21.516 -11.688 3.209 1 94.06 139 LEU B C 1
ATOM 2426 O O . LEU B 1 139 ? 22.078 -12.234 2.264 1 94.06 139 LEU B O 1
ATOM 2430 N N . LYS B 1 140 ? 20.312 -12.016 3.727 1 88.19 140 LYS B N 1
ATOM 2431 C CA . LYS B 1 140 ? 19.578 -13.141 3.135 1 88.19 140 LYS B CA 1
ATOM 2432 C C . LYS B 1 140 ? 18.188 -12.711 2.678 1 88.19 140 LYS B C 1
ATOM 2434 O O . LYS B 1 140 ? 17.5 -11.977 3.387 1 88.19 140 LYS B O 1
ATOM 2439 N N . PRO B 1 141 ? 17.891 -13.219 1.538 1 86.69 141 PRO B N 1
ATOM 2440 C CA . PRO B 1 141 ? 16.562 -12.883 1.041 1 86.69 141 PRO B CA 1
ATOM 2441 C C . PRO B 1 141 ? 15.445 -13.609 1.798 1 86.69 141 PRO B C 1
ATOM 2443 O O . PRO B 1 141 ? 15.695 -14.648 2.412 1 86.69 141 PRO B O 1
ATOM 2446 N N . ASP B 1 142 ? 14.305 -12.992 1.801 1 85 142 ASP B N 1
ATOM 2447 C CA . ASP B 1 142 ? 13.148 -13.703 2.346 1 85 142 ASP B CA 1
ATOM 2448 C C . ASP B 1 142 ? 12.586 -14.703 1.337 1 85 142 ASP B C 1
ATOM 2450 O O . ASP B 1 142 ? 13.016 -14.734 0.181 1 85 142 ASP B O 1
ATOM 2454 N N . ASP B 1 143 ? 11.703 -15.531 1.767 1 82.44 143 ASP B N 1
ATOM 2455 C CA . ASP B 1 143 ? 11.141 -16.594 0.937 1 82.44 143 ASP B CA 1
ATOM 2456 C C . ASP B 1 143 ? 10.469 -16.016 -0.306 1 82.44 143 ASP B C 1
ATOM 2458 O O . ASP B 1 143 ? 10.562 -16.594 -1.393 1 82.44 143 ASP B O 1
ATOM 2462 N N . GLY B 1 144 ? 9.75 -14.961 -0.105 1 85.44 144 GLY B N 1
ATOM 2463 C CA . GLY B 1 144 ? 9.086 -14.344 -1.244 1 85.44 144 GLY B CA 1
ATOM 2464 C C . GLY B 1 144 ? 10.047 -13.914 -2.336 1 85.44 144 GLY B C 1
ATOM 2465 O O . GLY B 1 144 ? 9.773 -14.094 -3.523 1 85.44 144 GLY B O 1
ATOM 2466 N N . THR B 1 145 ? 11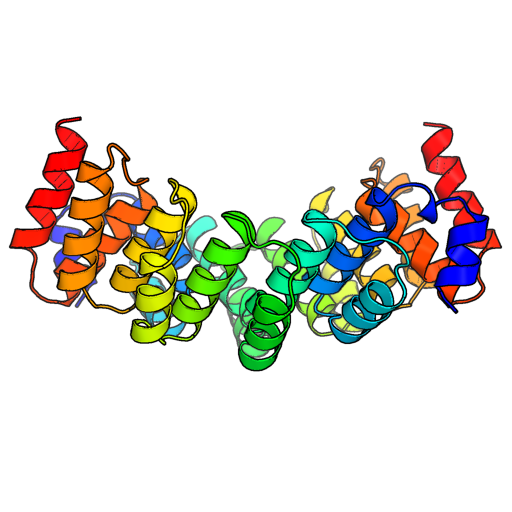.117 -13.43 -1.917 1 89.5 145 THR B N 1
ATOM 2467 C CA . THR B 1 145 ? 12.141 -13.008 -2.859 1 89.5 145 THR B CA 1
ATOM 2468 C C . THR B 1 145 ? 12.758 -14.211 -3.572 1 89.5 145 THR B C 1
ATOM 2470 O O . THR B 1 145 ? 12.953 -14.188 -4.789 1 89.5 145 THR B O 1
ATOM 2473 N N . VAL B 1 146 ? 13.008 -15.219 -2.889 1 88.12 146 VAL B N 1
ATOM 2474 C CA . VAL B 1 146 ? 13.57 -16.438 -3.459 1 88.12 146 VAL B CA 1
ATOM 2475 C C . VAL B 1 146 ? 12.602 -17.031 -4.477 1 88.12 146 VAL B C 1
ATOM 2477 O O . VAL B 1 146 ? 13 -17.391 -5.586 1 88.12 146 VAL B O 1
ATOM 2480 N N . ILE B 1 147 ? 11.406 -17.078 -4.102 1 86.62 147 ILE B N 1
ATOM 2481 C CA . ILE B 1 147 ? 10.367 -17.625 -4.969 1 86.62 147 ILE B CA 1
ATOM 2482 C C . ILE B 1 147 ? 10.281 -16.812 -6.254 1 86.62 147 ILE B C 1
ATOM 2484 O O . ILE B 1 147 ? 10.156 -17.359 -7.348 1 86.62 147 ILE B O 1
ATOM 2488 N N . SER B 1 148 ? 10.367 -15.547 -6.125 1 91.5 148 SER B N 1
ATOM 2489 C CA . SER B 1 148 ? 10.297 -14.68 -7.297 1 91.5 148 SER B CA 1
ATOM 2490 C C . SER B 1 148 ? 11.477 -14.922 -8.227 1 91.5 148 SER B C 1
ATOM 2492 O O . SER B 1 148 ? 11.32 -14.906 -9.453 1 91.5 148 SER B O 1
ATOM 2494 N N . ILE B 1 149 ? 12.602 -15.172 -7.68 1 91.56 149 ILE B N 1
ATOM 2495 C CA . ILE B 1 149 ? 13.781 -15.461 -8.477 1 91.56 149 ILE B CA 1
ATOM 2496 C C . ILE B 1 149 ? 13.594 -16.781 -9.219 1 91.56 149 ILE B C 1
ATOM 2498 O O . ILE B 1 149 ? 13.828 -16.859 -10.43 1 91.56 149 ILE B O 1
ATOM 2502 N N . LEU B 1 150 ? 13.211 -17.734 -8.555 1 86.62 150 LEU B N 1
ATOM 2503 C CA . LEU B 1 150 ? 13.039 -19.062 -9.148 1 86.62 150 LEU B CA 1
ATOM 2504 C C . LEU B 1 150 ? 12 -19.031 -10.266 1 86.62 150 LEU B C 1
ATOM 2506 O O . LEU B 1 150 ? 12.188 -19.656 -11.312 1 86.62 150 LEU B O 1
ATOM 2510 N N . ALA B 1 151 ? 10.945 -18.344 -9.984 1 86.94 151 ALA B N 1
ATOM 2511 C CA . ALA B 1 151 ? 9.906 -18.219 -11 1 86.94 151 ALA B CA 1
ATOM 2512 C C . ALA B 1 151 ? 10.438 -17.5 -12.242 1 86.94 151 ALA B C 1
ATOM 2514 O O . ALA B 1 151 ? 10.133 -17.906 -13.375 1 86.94 151 ALA B O 1
ATOM 2515 N N . SER B 1 152 ? 11.219 -16.516 -12.039 1 91.5 152 SER B N 1
ATOM 2516 C CA . SER B 1 152 ? 11.82 -15.773 -13.148 1 91.5 152 SER B CA 1
ATOM 2517 C C . SER B 1 152 ? 12.75 -16.656 -13.961 1 91.5 152 SER B C 1
ATOM 2519 O O . SER B 1 152 ? 12.781 -16.578 -15.188 1 91.5 152 SER B O 1
ATOM 2521 N N . CYS B 1 153 ? 13.453 -17.484 -13.281 1 88.38 153 CYS B N 1
ATOM 2522 C CA . CYS B 1 153 ? 14.367 -18.406 -13.945 1 88.38 153 CYS B CA 1
ATOM 2523 C C . CYS B 1 153 ? 13.594 -19.453 -14.742 1 88.38 153 CYS B C 1
ATOM 2525 O O . CYS B 1 153 ? 13.984 -19.797 -15.859 1 88.38 153 CYS B O 1
ATOM 2527 N N . ALA B 1 154 ? 12.617 -19.891 -14.18 1 83.56 154 ALA B N 1
ATOM 2528 C CA . ALA B 1 154 ? 11.773 -20.875 -14.867 1 83.56 154 ALA B CA 1
ATOM 2529 C C . ALA B 1 154 ? 11.164 -20.281 -16.141 1 83.56 154 ALA B C 1
ATOM 2531 O O . ALA B 1 154 ? 11.141 -20.922 -17.188 1 83.56 154 ALA B O 1
ATOM 2532 N N . GLU B 1 155 ? 10.734 -19.094 -16.094 1 84.69 155 GLU B N 1
ATOM 2533 C CA . GLU B 1 155 ? 10.109 -18.422 -17.234 1 84.69 155 GLU B CA 1
ATOM 2534 C C . GLU B 1 155 ? 11.133 -18.094 -18.312 1 84.69 155 GLU B C 1
ATOM 2536 O O . GLU B 1 155 ? 10.812 -18.094 -19.5 1 84.69 155 GLU B O 1
ATOM 2541 N N . SER B 1 156 ? 12.383 -17.875 -17.844 1 86.38 156 SER B N 1
ATOM 2542 C CA . SER B 1 156 ? 13.422 -17.469 -18.781 1 86.38 156 SER B CA 1
ATOM 2543 C C . SER B 1 156 ? 14.234 -18.656 -19.281 1 86.38 156 SER B C 1
ATOM 2545 O O . SER B 1 156 ? 15.219 -18.5 -20 1 86.38 156 SER B O 1
ATOM 2547 N N . GLY B 1 157 ? 13.867 -19.797 -18.828 1 81.38 157 GLY B N 1
ATOM 2548 C CA . GLY B 1 157 ? 14.578 -20.984 -19.25 1 81.38 157 GLY B CA 1
ATOM 2549 C C . GLY B 1 157 ? 15.953 -21.125 -18.609 1 81.38 157 GLY B C 1
ATOM 2550 O O . GLY B 1 157 ? 16.859 -21.703 -19.203 1 81.38 157 GLY B O 1
ATOM 2551 N N . LEU B 1 158 ? 16.109 -20.484 -17.547 1 81.25 158 LEU B N 1
ATOM 2552 C CA . LEU B 1 158 ? 17.375 -20.469 -16.828 1 81.25 158 LEU B CA 1
ATOM 2553 C C . LEU B 1 158 ? 17.281 -21.312 -15.562 1 81.25 158 LEU B C 1
ATOM 2555 O O . LEU B 1 158 ? 17.766 -20.906 -14.5 1 81.25 158 LEU B O 1
ATOM 2559 N N . LEU B 1 159 ? 16.734 -22.406 -15.586 1 74.62 159 LEU B N 1
ATOM 2560 C CA . LEU B 1 159 ? 16.453 -23.25 -14.438 1 74.62 159 LEU B CA 1
ATOM 2561 C C . LEU B 1 159 ? 17.734 -23.641 -13.719 1 74.62 159 LEU B C 1
ATOM 2563 O O . LEU B 1 159 ? 17.734 -23.797 -12.492 1 74.62 159 LEU B O 1
ATOM 2567 N N . GLY B 1 160 ? 18.703 -23.859 -14.438 1 72.62 160 GLY B N 1
ATOM 2568 C CA . GLY B 1 160 ? 19.984 -24.203 -13.812 1 72.62 160 GLY B CA 1
ATOM 2569 C C . GLY B 1 160 ? 20.469 -23.141 -12.852 1 72.62 160 GLY B C 1
ATOM 2570 O O . GLY B 1 160 ? 20.953 -23.453 -11.758 1 72.62 160 GLY B O 1
ATOM 2571 N N . LEU B 1 161 ? 20.266 -21.984 -13.195 1 70.44 161 LEU B N 1
ATOM 2572 C CA . LEU B 1 161 ? 20.672 -20.875 -12.344 1 70.44 161 LEU B CA 1
ATOM 2573 C C . LEU B 1 161 ? 19.766 -20.781 -11.109 1 70.44 161 LEU B C 1
ATOM 2575 O O . LEU B 1 161 ? 20.234 -20.453 -10.016 1 70.44 161 LEU B O 1
ATOM 2579 N N . GLY B 1 162 ? 18.609 -21.125 -11.195 1 70.56 162 GLY B N 1
ATOM 2580 C CA . GLY B 1 162 ? 17.656 -21.141 -10.094 1 70.56 162 GLY B CA 1
ATOM 2581 C C . GLY B 1 162 ? 18 -22.141 -9.023 1 70.56 162 GLY B C 1
ATOM 2582 O O . GLY B 1 162 ? 17.797 -21.891 -7.832 1 70.56 162 GLY B O 1
ATOM 2583 N N . LYS B 1 163 ? 18.469 -23.188 -9.391 1 71.81 163 LYS B N 1
ATOM 2584 C CA . LYS B 1 163 ? 18.859 -24.234 -8.445 1 71.81 163 LYS B CA 1
ATOM 2585 C C . LYS B 1 163 ? 19.938 -23.734 -7.492 1 71.81 163 LYS B C 1
ATOM 2587 O O . LYS B 1 163 ? 19.938 -24.078 -6.305 1 71.81 163 LYS B O 1
ATOM 2592 N N . ARG B 1 164 ? 20.734 -23 -7.98 1 67.69 164 ARG B N 1
ATOM 2593 C CA . ARG B 1 164 ? 21.797 -22.453 -7.141 1 67.69 164 ARG B CA 1
ATOM 2594 C C . ARG B 1 164 ? 21.219 -21.562 -6.043 1 67.69 164 ARG B C 1
ATOM 2596 O O . ARG B 1 164 ? 21.672 -21.594 -4.898 1 67.69 164 ARG B O 1
ATOM 2603 N N . VAL B 1 165 ? 20.25 -20.844 -6.383 1 71 165 VAL B N 1
ATOM 2604 C CA . VAL B 1 165 ? 19.578 -19.969 -5.434 1 71 165 VAL B CA 1
ATOM 2605 C C . VAL B 1 165 ? 18.859 -20.812 -4.375 1 71 165 VAL B C 1
ATOM 2607 O O . VAL B 1 165 ? 18.922 -20.516 -3.184 1 71 165 VAL B O 1
ATOM 2610 N N . HIS B 1 166 ? 18.266 -21.797 -4.832 1 68.12 166 HIS B N 1
ATOM 2611 C CA . HIS B 1 166 ? 17.516 -22.688 -3.945 1 68.12 166 HIS B CA 1
ATOM 2612 C C . HIS B 1 166 ? 18.453 -23.406 -2.982 1 68.12 166 HIS B C 1
ATOM 2614 O O . HIS B 1 166 ? 18.156 -23.531 -1.791 1 68.12 166 HIS B O 1
ATOM 2620 N N . THR B 1 167 ? 19.438 -23.812 -3.469 1 66.31 167 THR B N 1
ATOM 2621 C CA . THR B 1 167 ? 20.422 -24.531 -2.66 1 66.31 167 THR B CA 1
ATOM 2622 C C . THR B 1 167 ? 21.047 -23.609 -1.625 1 66.31 167 THR B C 1
ATOM 2624 O O . THR B 1 167 ? 21.312 -24.031 -0.491 1 66.31 167 THR B O 1
ATOM 2627 N N . SER B 1 168 ? 21.312 -22.469 -2.066 1 63.03 168 SER B N 1
ATOM 2628 C CA . SER B 1 168 ? 21.922 -21.516 -1.163 1 63.03 168 SER B CA 1
ATOM 2629 C C . SER B 1 168 ? 21.047 -21.266 0.061 1 63.03 168 SER B C 1
ATOM 2631 O O . SER B 1 168 ? 21.562 -21.031 1.159 1 63.03 168 SER B O 1
ATOM 2633 N N . ILE B 1 169 ? 19.844 -21.422 -0.158 1 63.31 169 ILE B N 1
ATOM 2634 C CA . ILE B 1 169 ? 18.891 -21.156 0.924 1 63.31 169 ILE B CA 1
ATOM 2635 C C . ILE B 1 169 ? 18.797 -22.391 1.826 1 63.31 169 ILE B C 1
ATOM 2637 O O . ILE B 1 169 ? 18.672 -22.266 3.047 1 63.31 169 ILE B O 1
ATOM 2641 N N . GLU B 1 170 ? 18.797 -23.547 1.223 1 58.88 170 GLU B N 1
ATOM 2642 C CA . GLU B 1 170 ? 18.719 -24.766 2.006 1 58.88 170 GLU B CA 1
ATOM 2643 C C . GLU B 1 170 ? 19.969 -24.969 2.852 1 58.88 170 GLU B C 1
ATOM 2645 O O . GLU B 1 170 ? 19.906 -25.578 3.92 1 58.88 170 GLU B O 1
ATOM 2650 N N . GLU B 1 171 ? 21 -24.609 2.424 1 54.19 171 GLU B N 1
ATOM 2651 C CA . GLU B 1 171 ? 22.25 -24.812 3.139 1 54.19 171 GLU B CA 1
ATOM 2652 C C . GLU B 1 171 ? 22.359 -23.891 4.348 1 54.19 171 GLU B C 1
ATOM 2654 O O . GLU B 1 171 ? 23.078 -24.172 5.301 1 54.19 171 GLU B O 1
ATOM 2659 N N . ASP B 1 172 ? 21.609 -22.891 4.277 1 50.41 172 ASP B N 1
ATOM 2660 C CA . ASP B 1 172 ? 21.719 -22.016 5.441 1 50.41 172 ASP B CA 1
ATOM 2661 C C . ASP B 1 172 ? 20.594 -22.312 6.441 1 50.41 172 ASP B C 1
ATOM 2663 O O . ASP B 1 172 ? 20.781 -22.156 7.652 1 50.41 172 ASP B O 1
#

pLDDT: mean 88.89, std 13.79, range [43.0, 98.81]

Organism: NCBI:txid444605

Secondary structure (DSSP, 8-state):
-HHHHHHHTTGGGSTHHHHHHHHHHHHTT-HHHHHHHHHH-S---HHHHHHHHHHHHHTT-HHHHHHHHHH-S---HHHHHHHHHHHHHHT-HHHHHHHHHH-SS--HHHHHHHHHHHHHTT-HHHHHHHHHHHHHTT----HHHHHHHHHHHHHTT-HHHHHHHHHHHHH-/-HHHHHHHTTGGGSTHHHHHHHHHHHHTT-HHHHHHHHHH-S---HHHHHHHHHHHHHTT-HHHHHHHHHH-S---HHHHHHHHHHHHHHT-HHHHHHHHHH-SS--HHHHHHHHHHHHHTT-HHHHHHHHHHHHHTT----HHHHHHHHHHHHHTT-HHHHHHHHHHHHH-

Foldseek 3Di:
DVVVVVVVVVQLVDPPNLLVVLLVCLVVLNLVVSVVSLVPRPDDDPSSLLSSLLSCLVVLVLVVSVVSLVVDPDDAQSSLLSNLLSCLVVVNLVVSVVSLVVHPDDDLSSLLSNLLSCLQSLNLVSNLVSQVVCVVVVDHHDPVSLVSNCVSCVVVVNNVSSVVSVVVVVVD/DVVVVVVVVVQLVDPPNLLVVLLVCLVVLNLVVSVVSLVPRPDDDPSSLLSSLLSCLVVLVLVVSVVSLVVDPDDAQSSLLSNLLSCLVVVNLVVSVVSLVVHPDDDLSSLLSNLLSCLQSLNLVSNLVSQVVCVVVVDHHDPVSLVSNCVSCVVVVNNVSSVVSVVVVVVD

InterPro domains:
  IPR002885 Pentatricopeptide repeat [PF01535] (78-107)
  IPR002885 Pentatricopeptide repeat [PF01535] (109-139)
  IPR002885 Pentatricopeptide repeat [PF12854] (19-41)
  IPR002885 Pentatricopeptide repeat [PF13041] (44-77)
  IPR002885 Pentatricopeptide repeat [PS51375] (14-44)
  IPR002885 Pentatricopeptide repeat [PS51375] (45-75)
  IPR002885 Pentatricopeptide repeat [PS51375] (76-110)
  IPR002885 Pentatricopeptide repeat [TIGR00756] (19-42)
  IPR002885 Pentatricopeptide repeat [TIGR00756] (47-78)
  IPR002885 Pentatricopeptide repeat [TIGR00756] (78-107)
  IPR002885 Pentatricopeptide repeat [TIGR00756] (109-142)
  IPR011990 Tetratricopeptide-like helical domain superfamily [G3DSA:1.25.40.10] (1-73)
  IPR011990 Tetratricopeptide-like helical domain superfamily [G3DSA:1.25.40.10] (74-171)
  IPR046960 Pentatricopeptide repeat-containing protein At4g14850-like, plant [PTHR47926] (2-91)

Solvent-accessible surface area (backbone atoms only — not comparable to full-atom values): 18296 Å² total; per-residue (Å²): 111,58,61,65,46,41,47,74,66,55,43,62,76,40,71,59,50,60,40,40,43,34,42,51,20,32,74,36,62,35,51,69,61,24,50,53,52,59,70,67,45,89,73,79,54,69,65,46,54,42,44,55,41,47,33,27,36,74,69,65,38,53,71,59,26,50,54,50,60,71,66,45,91,71,81,50,58,66,48,52,35,47,52,29,47,34,26,33,38,71,64,40,53,66,62,18,49,54,50,56,70,64,45,90,60,82,51,72,65,47,48,49,45,56,25,39,38,27,8,69,71,56,35,32,67,61,15,50,52,45,45,50,52,35,43,74,73,73,46,80,80,53,70,57,43,50,51,30,40,38,52,15,11,42,66,66,71,37,48,74,62,29,49,55,58,54,49,57,57,69,73,101,112,58,61,65,46,40,46,74,69,55,42,62,78,41,72,59,48,59,41,41,43,34,41,50,20,31,74,37,60,35,50,68,61,24,48,54,53,59,69,66,45,90,73,80,53,69,65,46,53,41,44,56,41,47,33,28,37,74,71,63,38,52,70,60,26,50,55,49,59,71,66,44,93,71,79,51,58,65,50,52,36,47,52,26,45,35,26,33,37,71,64,40,53,68,61,19,49,52,50,54,71,65,46,90,60,82,50,72,65,46,48,49,45,56,25,38,37,27,8,71,71,56,36,31,67,61,15,51,54,44,45,51,53,37,43,73,73,73,46,78,81,54,69,60,44,50,50,31,41,38,51,14,11,41,64,65,70,37,49,75,62,29,50,53,56,53,47,58,57,68,74,102